Protein AF-A0A255EM18-F1 (afdb_monomer_lite)

pLDDT: mean 80.27, std 17.59, range [38.0, 98.44]

Secondary structure (DSSP, 8-state):
-HHHHHHHHHHHHHHHHHH--HHHHHHHHHHHHHHHHHHHHHHHHHHHHHHHHHHHHHHHHHHHHHHHHHHHHHHHHHHHHHHHHHHHHHHHHHHHHHHHHHHHHHHHHHHHHHHHHHHHHHHHHHHHHHHHHHHHHHHHHHHHHHHHHHHHSS--------------TTS--GGGGSPPHHHHSBTTBPPPHHHHHTT-TTSS-S-----S--

Organism: NCBI:txid2016505

Foldseek 3Di:
DVVVVVVVLVVVVVVCVVDDDPVSVVVNVVVVVVVVVVVVVVVVVVVVVVVVVVVVVVVVVVVVVVVVVVVVVVVVVVVVVVVVVVVVVVVVVVVVVVVVVVVVVVVVVVVVVVVVVVVVVVVVVVVVVVVVVVVVVVVVVVVVVVVVVVVVPPPPPPPPDPPPDPDDPPPDPPQVVQDDVCVQDDPPDHHDPVNVVSNDPPPPPDDPDDPPDD

Structure (mmCIF, N/CA/C/O backbone):
data_AF-A0A255EM18-F1
#
_entry.id   AF-A0A255EM18-F1
#
loop_
_atom_site.group_PDB
_atom_site.id
_atom_site.type_symbol
_atom_site.label_atom_id
_atom_site.label_alt_id
_atom_site.label_comp_id
_atom_site.label_asym_id
_atom_site.label_entity_id
_atom_site.label_seq_id
_atom_site.pdbx_PDB_ins_code
_atom_site.Cartn_x
_atom_site.Cartn_y
_atom_site.Cartn_z
_atom_site.occupancy
_atom_site.B_iso_or_equiv
_atom_site.auth_seq_id
_atom_site.auth_comp_id
_atom_site.auth_asym_id
_atom_site.auth_atom_id
_atom_site.pdbx_PDB_model_num
ATOM 1 N N . MET A 1 1 ? 48.077 -7.941 -64.064 1.00 52.53 1 MET A N 1
ATOM 2 C CA . MET A 1 1 ? 47.843 -6.650 -64.756 1.00 52.53 1 MET A CA 1
ATOM 3 C C . MET A 1 1 ? 49.008 -5.686 -64.538 1.00 52.53 1 MET A C 1
ATOM 5 O O . MET A 1 1 ? 49.634 -5.320 -65.518 1.00 52.53 1 MET A O 1
ATOM 9 N N . ILE A 1 2 ? 49.384 -5.357 -63.293 1.00 61.03 2 ILE A N 1
ATOM 10 C CA . ILE A 1 2 ? 50.483 -4.410 -62.986 1.00 61.03 2 ILE A CA 1
ATOM 11 C C . ILE A 1 2 ? 51.854 -4.870 -63.532 1.00 61.03 2 ILE A C 1
ATOM 13 O O . ILE A 1 2 ? 52.575 -4.079 -64.129 1.00 61.03 2 ILE A O 1
ATOM 17 N N . SER A 1 3 ? 52.194 -6.157 -63.418 1.00 67.31 3 SER A N 1
ATOM 18 C CA . SER A 1 3 ? 53.475 -6.710 -63.896 1.00 67.31 3 SER A CA 1
ATOM 19 C C . SER A 1 3 ? 53.654 -6.668 -65.420 1.00 67.31 3 SER A C 1
ATOM 21 O O . SER A 1 3 ? 54.766 -6.476 -65.906 1.00 67.31 3 SER A O 1
ATOM 23 N N . LEU A 1 4 ? 52.564 -6.799 -66.181 1.00 66.00 4 LEU A N 1
ATOM 24 C CA . LEU A 1 4 ? 52.589 -6.793 -67.649 1.00 66.00 4 LEU A CA 1
ATOM 25 C C . LEU A 1 4 ? 52.802 -5.371 -68.193 1.00 66.00 4 LEU A C 1
ATOM 27 O O . LEU A 1 4 ? 53.529 -5.180 -69.163 1.00 66.00 4 LEU A O 1
ATOM 31 N N . VAL A 1 5 ? 52.248 -4.371 -67.501 1.00 71.88 5 VAL A N 1
ATOM 32 C CA . VAL A 1 5 ? 52.449 -2.947 -67.811 1.00 71.88 5 VAL A CA 1
ATOM 33 C C . VAL A 1 5 ? 53.903 -2.524 -67.569 1.00 71.88 5 VAL A C 1
ATOM 35 O O . VAL A 1 5 ? 54.460 -1.792 -68.382 1.00 71.88 5 VAL A O 1
ATOM 38 N N . VAL A 1 6 ? 54.541 -3.020 -66.502 1.00 75.25 6 VAL A N 1
ATOM 39 C CA . VAL A 1 6 ? 55.952 -2.718 -66.185 1.00 75.25 6 VAL A CA 1
ATOM 40 C C . VAL A 1 6 ? 56.918 -3.370 -67.182 1.00 75.25 6 VAL A C 1
ATOM 42 O O . VAL A 1 6 ? 57.891 -2.746 -67.599 1.00 75.25 6 VAL A O 1
ATOM 45 N N . LEU A 1 7 ? 56.646 -4.607 -67.610 1.00 71.81 7 LEU A N 1
ATOM 46 C CA . LEU A 1 7 ? 57.480 -5.293 -68.602 1.00 71.81 7 LEU A CA 1
ATOM 47 C C . LEU A 1 7 ? 57.386 -4.617 -69.981 1.00 71.81 7 LEU A C 1
ATOM 49 O O . LEU A 1 7 ? 58.402 -4.399 -70.640 1.00 71.81 7 LEU A O 1
ATOM 53 N N . ALA A 1 8 ? 56.170 -4.248 -70.398 1.00 68.38 8 ALA A N 1
ATOM 54 C CA . ALA A 1 8 ? 55.935 -3.582 -71.676 1.00 68.38 8 ALA A CA 1
ATOM 55 C C . ALA A 1 8 ? 56.567 -2.181 -71.725 1.00 68.38 8 ALA A C 1
ATOM 57 O O . ALA A 1 8 ? 57.163 -1.812 -72.738 1.00 68.38 8 ALA A O 1
ATOM 58 N N . SER A 1 9 ? 56.497 -1.416 -70.629 1.00 67.75 9 SER A N 1
ATOM 59 C CA . SER A 1 9 ? 57.128 -0.094 -70.553 1.00 67.75 9 SER A CA 1
ATOM 60 C C . SER A 1 9 ? 58.658 -0.180 -70.542 1.00 67.75 9 SER A C 1
ATOM 62 O O . SER A 1 9 ? 59.311 0.594 -71.245 1.00 67.75 9 SER A O 1
ATOM 64 N N . GLY A 1 10 ? 59.235 -1.157 -69.832 1.00 72.12 10 GLY A N 1
ATOM 65 C CA . GLY A 1 10 ? 60.678 -1.415 -69.830 1.00 72.12 10 GLY A CA 1
ATOM 66 C C . GLY A 1 10 ? 61.220 -1.819 -71.206 1.00 72.12 10 GLY A C 1
ATOM 67 O O . GLY A 1 10 ? 62.255 -1.308 -71.636 1.00 72.12 10 GLY A O 1
ATOM 68 N N . ALA A 1 11 ? 60.494 -2.671 -71.938 1.00 71.25 11 ALA A N 1
ATOM 69 C CA . ALA A 1 11 ? 60.867 -3.087 -73.291 1.00 71.25 11 ALA A CA 1
ATOM 70 C C . ALA A 1 11 ? 60.817 -1.922 -74.298 1.00 71.25 11 ALA A C 1
ATOM 72 O O . ALA A 1 11 ? 61.734 -1.752 -75.103 1.00 71.25 11 ALA A O 1
ATOM 73 N N . LEU A 1 12 ? 59.790 -1.069 -74.225 1.00 64.12 12 LEU A N 1
ATOM 74 C CA . LEU A 1 12 ? 59.675 0.129 -75.067 1.00 64.12 12 LEU A CA 1
ATOM 75 C C . LEU A 1 12 ? 60.801 1.145 -74.802 1.00 64.12 12 LEU A C 1
ATOM 77 O O . LEU A 1 12 ? 61.365 1.690 -75.751 1.00 64.12 12 LEU A O 1
ATOM 81 N N . LEU A 1 13 ? 61.180 1.350 -73.534 1.00 67.44 13 LEU A N 1
ATOM 82 C CA . LEU A 1 13 ? 62.310 2.205 -73.142 1.00 67.44 13 LEU A CA 1
ATOM 83 C C . LEU A 1 13 ? 63.654 1.680 -73.669 1.00 67.44 13 LEU A C 1
ATOM 85 O O . LEU A 1 13 ? 64.444 2.457 -74.207 1.00 67.44 13 LEU A O 1
ATOM 89 N N . ALA A 1 14 ? 63.894 0.369 -73.572 1.00 68.69 14 ALA A N 1
ATOM 90 C CA . ALA A 1 14 ? 65.120 -0.259 -74.068 1.00 68.69 14 ALA A CA 1
ATOM 91 C C . ALA A 1 14 ? 65.246 -0.167 -75.599 1.00 68.69 14 ALA A C 1
ATOM 93 O O . ALA A 1 14 ? 66.324 0.109 -76.123 1.00 68.69 14 ALA A O 1
ATOM 94 N N . THR A 1 15 ? 64.134 -0.333 -76.321 1.00 62.28 15 THR A N 1
ATOM 95 C CA . THR A 1 15 ? 64.123 -0.281 -77.792 1.00 62.28 15 THR A CA 1
ATOM 96 C C . THR A 1 15 ? 64.281 1.156 -78.312 1.00 62.28 15 THR A C 1
ATOM 98 O O . THR A 1 15 ? 64.976 1.390 -79.299 1.00 62.28 15 THR A O 1
ATOM 101 N N . GLY A 1 16 ? 63.706 2.142 -77.611 1.00 61.22 16 GLY A N 1
ATOM 102 C CA . GLY A 1 16 ? 63.869 3.566 -77.926 1.00 61.22 16 GLY A CA 1
ATOM 103 C C . GLY A 1 16 ? 65.291 4.095 -77.697 1.00 61.22 16 GLY A C 1
ATOM 104 O O . GLY A 1 16 ? 65.751 4.948 -78.457 1.00 61.22 16 GLY A O 1
ATOM 105 N N . ALA A 1 17 ? 66.008 3.559 -76.703 1.00 63.03 17 ALA A N 1
ATOM 106 C CA . ALA A 1 17 ? 67.407 3.901 -76.435 1.00 63.03 17 ALA A CA 1
ATOM 107 C C . ALA A 1 17 ? 68.383 3.351 -77.495 1.00 63.03 17 ALA A C 1
ATOM 109 O O . ALA A 1 17 ? 69.448 3.928 -77.693 1.00 63.03 17 ALA A O 1
ATOM 110 N N . ALA A 1 18 ? 68.020 2.268 -78.192 1.00 59.88 18 ALA A N 1
ATOM 111 C CA . ALA A 1 18 ? 68.885 1.612 -79.174 1.00 59.88 18 ALA A CA 1
ATOM 112 C C . ALA A 1 18 ? 68.862 2.255 -80.580 1.00 59.88 18 ALA A C 1
ATOM 114 O O . ALA A 1 18 ? 69.823 2.085 -81.325 1.00 59.88 18 ALA A O 1
ATOM 115 N N . PHE A 1 19 ? 67.804 2.995 -80.954 1.00 58.03 19 PHE A N 1
ATOM 116 C CA . PHE A 1 19 ? 67.608 3.481 -82.338 1.00 58.03 19 PHE A CA 1
ATOM 117 C C . PHE A 1 19 ? 67.174 4.955 -82.490 1.00 58.03 19 PHE A C 1
ATOM 119 O O . PHE A 1 19 ? 66.960 5.413 -83.613 1.00 58.03 19 PHE A O 1
ATOM 126 N N . GLY A 1 20 ? 67.021 5.725 -81.407 1.00 52.72 20 GLY A N 1
ATOM 127 C CA . GLY A 1 20 ? 66.427 7.064 -81.475 1.00 52.72 20 GLY A CA 1
ATOM 128 C C . GLY A 1 20 ? 67.414 8.228 -81.363 1.00 52.72 20 GLY A C 1
ATOM 129 O O . GLY A 1 20 ? 68.107 8.363 -80.360 1.00 52.72 20 GLY A O 1
ATOM 130 N N . GLY A 1 21 ? 67.406 9.149 -82.336 1.00 72.06 21 GLY A N 1
ATOM 131 C CA . GLY A 1 21 ? 67.998 10.484 -82.161 1.00 72.06 21 GLY A CA 1
ATOM 132 C C . GLY A 1 21 ? 67.366 11.249 -80.977 1.00 72.06 21 GLY A C 1
ATOM 133 O O . GLY A 1 21 ? 66.304 10.853 -80.484 1.00 72.06 21 GLY A O 1
ATOM 134 N N . PRO A 1 22 ? 67.947 12.382 -80.527 1.00 71.69 22 PRO A N 1
ATOM 135 C CA . PRO A 1 22 ? 67.578 13.058 -79.269 1.00 71.69 22 PRO A CA 1
ATOM 136 C C . PRO A 1 22 ? 66.096 13.466 -79.160 1.00 71.69 22 PRO A C 1
ATOM 138 O O . PRO A 1 22 ? 65.594 13.726 -78.067 1.00 71.69 22 PRO A O 1
ATOM 141 N N . TRP A 1 23 ? 65.374 13.498 -80.280 1.00 71.94 23 TRP A N 1
ATOM 142 C CA . TRP A 1 23 ? 63.948 13.799 -80.354 1.00 71.94 23 TRP A CA 1
ATOM 143 C C . TRP A 1 23 ? 63.035 12.663 -79.866 1.00 71.94 23 TRP A C 1
ATOM 145 O O . TRP A 1 23 ? 62.020 12.949 -79.235 1.00 71.94 23 TRP A O 1
ATOM 155 N N . ILE A 1 24 ? 63.395 11.390 -80.076 1.00 76.88 24 ILE A N 1
ATOM 156 C CA . ILE A 1 24 ? 62.570 10.239 -79.652 1.00 76.88 24 ILE A CA 1
ATOM 157 C C . ILE A 1 24 ? 62.564 10.107 -78.125 1.00 76.88 24 ILE A C 1
ATOM 159 O O . ILE A 1 24 ? 61.512 9.894 -77.525 1.00 76.88 24 ILE A O 1
ATOM 163 N N . ILE A 1 25 ? 63.715 10.335 -77.483 1.00 75.19 25 ILE A N 1
ATOM 164 C CA . ILE A 1 25 ? 63.834 10.336 -76.017 1.00 75.19 25 ILE A CA 1
ATOM 165 C C . ILE A 1 25 ? 62.961 11.449 -75.412 1.00 75.19 25 ILE A C 1
ATOM 167 O O . ILE A 1 25 ? 62.228 11.210 -74.455 1.00 75.19 25 ILE A O 1
ATOM 171 N N . ARG A 1 26 ? 62.963 12.652 -76.005 1.00 80.06 26 ARG A N 1
ATOM 172 C CA . ARG A 1 26 ? 62.124 13.778 -75.552 1.00 80.06 26 ARG A CA 1
ATOM 173 C C . ARG A 1 26 ? 60.627 13.505 -75.729 1.00 80.06 26 ARG A C 1
ATOM 175 O O . ARG A 1 26 ? 59.849 13.838 -74.839 1.00 80.06 26 ARG A O 1
ATOM 182 N N . ALA A 1 27 ? 60.232 12.863 -76.830 1.00 78.62 27 ALA A N 1
ATOM 183 C CA . ALA A 1 27 ? 58.847 12.456 -77.059 1.00 78.62 27 ALA A CA 1
ATOM 184 C C . ALA A 1 27 ? 58.388 11.383 -76.054 1.00 78.62 27 ALA A C 1
ATOM 186 O O . ALA A 1 27 ? 57.298 11.491 -75.497 1.00 78.62 27 ALA A O 1
ATOM 187 N N . GLY A 1 28 ? 59.239 10.396 -75.754 1.00 77.25 28 GLY A N 1
ATOM 188 C CA . GLY A 1 28 ? 58.960 9.374 -74.740 1.00 77.25 28 GLY A CA 1
ATOM 189 C C . GLY A 1 28 ? 58.801 9.961 -73.335 1.00 77.25 28 GLY A C 1
ATOM 190 O O . GLY A 1 28 ? 57.860 9.608 -72.628 1.00 77.25 28 GLY A O 1
ATOM 191 N N . ILE A 1 29 ? 59.661 10.916 -72.960 1.00 77.31 29 ILE A N 1
ATOM 192 C CA . ILE A 1 29 ? 59.542 11.648 -71.689 1.00 77.31 29 ILE A CA 1
ATOM 193 C C . ILE A 1 29 ? 58.221 12.428 -71.638 1.00 77.31 29 ILE A C 1
ATOM 195 O O . ILE A 1 29 ? 57.518 12.357 -70.634 1.00 77.31 29 ILE A O 1
ATOM 199 N N . ALA A 1 30 ? 57.835 13.119 -72.716 1.00 75.31 30 ALA A N 1
ATOM 200 C CA . ALA A 1 30 ? 56.573 13.859 -72.763 1.00 75.31 30 ALA A CA 1
ATOM 201 C C . ALA A 1 30 ? 55.349 12.939 -72.589 1.00 75.31 30 ALA A C 1
ATOM 203 O O . ALA A 1 30 ? 54.454 13.244 -71.801 1.00 75.31 30 ALA A O 1
ATOM 204 N N . VAL A 1 31 ? 55.332 11.782 -73.259 1.00 82.38 31 VAL A N 1
ATOM 205 C CA . VAL A 1 31 ? 54.258 10.785 -73.114 1.00 82.38 31 VAL A CA 1
ATOM 206 C C . VAL A 1 31 ? 54.238 10.187 -71.706 1.00 82.38 31 VAL A C 1
ATOM 208 O O . VAL A 1 31 ? 53.161 10.027 -71.139 1.00 82.38 31 VAL A O 1
ATOM 211 N N . ALA A 1 32 ? 55.398 9.911 -71.104 1.00 81.75 32 ALA A N 1
ATOM 212 C CA . ALA A 1 32 ? 55.484 9.402 -69.735 1.00 81.75 32 ALA A CA 1
ATOM 213 C C . ALA A 1 32 ? 54.965 10.417 -68.703 1.00 81.75 32 ALA A C 1
ATOM 215 O O . ALA A 1 32 ? 54.246 10.040 -67.779 1.00 81.75 32 ALA A O 1
ATOM 216 N N . VAL A 1 33 ? 55.271 11.706 -68.883 1.00 81.06 33 VAL A N 1
ATOM 217 C CA . VAL A 1 33 ? 54.758 12.783 -68.021 1.00 81.06 33 VAL A CA 1
ATOM 218 C C . VAL A 1 33 ? 53.240 12.918 -68.162 1.00 81.06 33 VAL A C 1
ATOM 220 O O . VAL A 1 33 ? 52.541 12.999 -67.152 1.00 81.06 33 VAL A O 1
ATOM 223 N N . LEU A 1 34 ? 52.709 12.872 -69.388 1.00 80.06 34 LEU A N 1
ATOM 224 C CA . LEU A 1 34 ? 51.262 12.915 -69.628 1.00 80.06 34 LEU A CA 1
ATOM 225 C C . LEU A 1 34 ? 50.542 11.676 -69.076 1.00 80.06 34 LEU A C 1
ATOM 227 O O . LEU A 1 34 ? 49.482 11.807 -68.466 1.00 80.06 34 LEU A O 1
ATOM 231 N N . ALA A 1 35 ? 51.128 10.487 -69.228 1.00 83.94 35 ALA A N 1
ATOM 232 C CA . ALA A 1 35 ? 50.597 9.251 -68.659 1.00 83.94 35 ALA A CA 1
ATOM 233 C C . ALA A 1 35 ? 50.625 9.274 -67.122 1.00 83.94 35 ALA A C 1
ATOM 235 O O . ALA A 1 35 ? 49.656 8.860 -66.489 1.00 83.94 35 ALA A O 1
ATOM 236 N N . GLY A 1 36 ? 51.692 9.811 -66.520 1.00 86.75 36 GLY A N 1
ATOM 237 C CA . GLY A 1 36 ? 51.794 10.018 -65.075 1.00 86.75 36 GLY A CA 1
ATOM 238 C C . GLY A 1 36 ? 50.724 10.978 -64.550 1.00 86.75 36 GLY A C 1
ATOM 239 O O . GLY A 1 36 ? 50.034 10.656 -63.586 1.00 86.75 36 GLY A O 1
ATOM 240 N N . LEU A 1 37 ? 50.514 12.111 -65.227 1.00 86.31 37 LEU A N 1
ATOM 241 C CA . LEU A 1 37 ? 49.442 13.062 -64.902 1.00 86.31 37 LEU A CA 1
ATOM 242 C C . LEU A 1 37 ? 48.052 12.427 -65.027 1.00 86.31 37 LEU A C 1
ATOM 244 O O . LEU A 1 37 ? 47.225 12.575 -64.128 1.00 86.31 37 LEU A O 1
ATOM 248 N N . GLY A 1 38 ? 47.805 11.677 -66.104 1.00 91.50 38 GLY A N 1
ATOM 249 C CA . GLY A 1 38 ? 46.552 10.946 -66.299 1.00 91.50 38 GLY A CA 1
ATOM 250 C C . GLY A 1 38 ? 46.295 9.919 -65.194 1.00 91.50 38 GLY A C 1
ATOM 251 O O . GLY A 1 38 ? 45.192 9.860 -64.654 1.00 91.50 38 GLY A O 1
ATOM 252 N N . ALA A 1 39 ? 47.321 9.160 -64.799 1.00 90.56 39 ALA A N 1
ATOM 253 C CA . ALA A 1 39 ? 47.226 8.185 -63.716 1.00 90.56 39 ALA A CA 1
ATOM 254 C C . ALA A 1 39 ? 46.918 8.846 -62.362 1.00 90.56 39 ALA A C 1
ATOM 256 O O . ALA A 1 39 ? 46.081 8.340 -61.618 1.00 90.56 39 ALA A O 1
ATOM 257 N N . VAL A 1 40 ? 47.535 9.994 -62.061 1.00 91.06 40 VAL A N 1
ATOM 258 C CA . VAL A 1 40 ? 47.268 10.754 -60.827 1.00 91.06 40 VAL A CA 1
ATOM 259 C C . VAL A 1 40 ? 45.834 11.282 -60.798 1.00 91.06 40 VAL A C 1
ATOM 261 O O . VAL A 1 40 ? 45.160 11.154 -59.779 1.00 91.06 40 VAL A O 1
ATOM 264 N N . LEU A 1 41 ? 45.335 11.818 -61.915 1.00 90.31 41 LEU A N 1
ATOM 265 C CA . LEU A 1 41 ? 43.954 12.301 -62.004 1.00 90.31 41 LEU A CA 1
ATOM 266 C C . LEU A 1 41 ? 42.935 11.170 -61.828 1.00 90.31 41 LEU A C 1
ATOM 268 O O . LEU A 1 41 ? 41.941 11.342 -61.125 1.00 90.31 41 LEU A O 1
ATOM 272 N N . ILE A 1 42 ? 43.181 10.006 -62.434 1.00 93.00 42 ILE A N 1
ATOM 273 C CA . ILE A 1 42 ? 42.309 8.834 -62.283 1.00 93.00 42 ILE A CA 1
ATOM 274 C C . ILE A 1 42 ? 42.344 8.333 -60.838 1.00 93.00 42 ILE A C 1
ATOM 276 O O . ILE A 1 42 ? 41.284 8.132 -60.250 1.00 93.00 42 ILE A O 1
ATOM 280 N N . ALA A 1 43 ? 43.533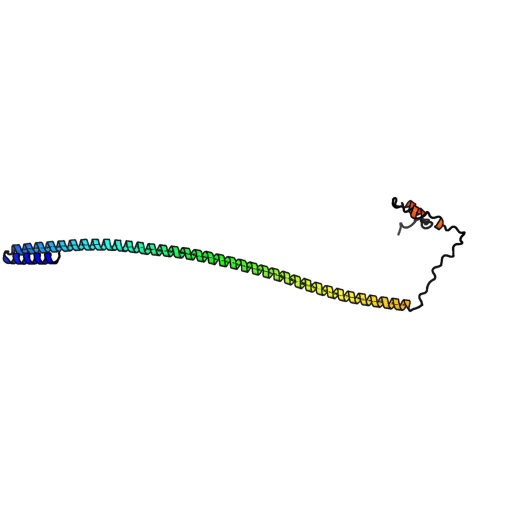 8.217 -60.241 1.00 90.56 43 ALA A N 1
ATOM 281 C CA . ALA A 1 43 ? 43.682 7.806 -58.850 1.00 90.56 43 ALA A CA 1
ATOM 282 C C . ALA A 1 43 ? 42.949 8.759 -57.893 1.00 90.56 43 ALA A C 1
ATOM 284 O O . ALA A 1 43 ? 42.281 8.301 -56.969 1.00 90.56 43 ALA A O 1
ATOM 285 N N . TRP A 1 44 ? 43.005 10.071 -58.141 1.00 90.56 44 TRP A N 1
ATOM 286 C CA . TRP A 1 44 ? 42.295 11.060 -57.331 1.00 90.56 44 TRP A CA 1
ATOM 287 C C . TRP A 1 44 ? 40.776 10.895 -57.424 1.00 90.56 44 TRP A C 1
ATOM 289 O O . TRP A 1 44 ? 40.092 10.827 -56.403 1.00 90.56 44 TRP A O 1
ATOM 299 N N . ARG A 1 45 ? 40.245 10.741 -58.644 1.00 91.12 45 ARG A N 1
ATOM 300 C CA . ARG A 1 45 ? 38.808 10.514 -58.863 1.00 91.12 45 ARG A CA 1
ATOM 301 C C . ARG A 1 45 ? 38.322 9.218 -58.221 1.00 91.12 45 ARG A C 1
ATOM 303 O O . ARG A 1 45 ? 37.218 9.178 -57.683 1.00 91.12 45 ARG A O 1
ATOM 310 N N . GLU A 1 46 ? 39.130 8.164 -58.266 1.00 90.44 46 GLU A N 1
ATOM 311 C CA . GLU A 1 46 ? 38.778 6.879 -57.665 1.00 90.44 46 GLU A CA 1
ATOM 312 C C . GLU A 1 46 ? 38.821 6.924 -56.134 1.00 90.44 46 GLU A C 1
ATOM 314 O O . GLU A 1 46 ? 37.967 6.330 -55.478 1.00 90.44 46 GLU A O 1
ATOM 319 N N . VAL A 1 47 ? 39.772 7.660 -55.552 1.00 90.00 47 VAL A N 1
ATOM 320 C CA . VAL A 1 47 ? 39.837 7.881 -54.101 1.00 90.00 47 VAL A CA 1
ATOM 321 C C . VAL A 1 47 ? 38.643 8.704 -53.629 1.00 90.00 47 VAL A C 1
ATOM 323 O O . VAL A 1 47 ? 37.993 8.313 -52.662 1.00 90.00 47 VAL A O 1
ATOM 326 N N . GLU A 1 48 ? 38.295 9.789 -54.322 1.00 90.94 48 GLU A N 1
ATOM 327 C CA . GLU A 1 48 ? 37.117 10.592 -53.978 1.00 90.94 48 GLU A CA 1
ATOM 328 C C . GLU A 1 48 ? 35.827 9.768 -54.055 1.00 90.94 48 GLU A C 1
ATOM 330 O O . GLU A 1 48 ? 35.038 9.792 -53.109 1.00 90.94 48 GLU A O 1
ATOM 335 N N . ALA A 1 49 ? 35.650 8.971 -55.115 1.00 89.38 49 ALA A N 1
ATOM 336 C CA . ALA A 1 49 ? 34.490 8.094 -55.271 1.00 89.38 49 ALA A CA 1
ATOM 337 C C . ALA A 1 49 ? 34.407 7.005 -54.184 1.00 89.38 49 ALA A C 1
ATOM 339 O O . ALA A 1 49 ? 33.321 6.680 -53.705 1.00 89.38 49 ALA A O 1
ATOM 340 N N . ARG A 1 50 ? 35.545 6.445 -53.751 1.00 88.31 50 ARG A N 1
ATOM 341 C CA . ARG A 1 50 ? 35.578 5.457 -52.658 1.00 88.31 50 ARG A CA 1
ATOM 342 C C . ARG A 1 50 ? 35.291 6.099 -51.306 1.00 88.31 50 ARG A C 1
ATOM 344 O O . ARG A 1 50 ? 34.574 5.514 -50.500 1.00 88.31 50 ARG A O 1
ATOM 351 N N . VAL A 1 51 ? 35.803 7.305 -51.061 1.00 91.38 51 VAL A N 1
ATOM 352 C CA . VAL A 1 51 ? 35.570 8.039 -49.810 1.00 91.38 51 VAL A CA 1
ATOM 353 C C . VAL A 1 51 ? 34.101 8.441 -49.672 1.00 91.38 51 VAL A C 1
ATOM 355 O O . VAL A 1 51 ? 33.548 8.332 -48.577 1.00 91.38 51 VAL A O 1
ATOM 358 N N . THR A 1 52 ? 33.443 8.881 -50.748 1.00 90.06 52 THR A N 1
ATOM 359 C CA . THR A 1 52 ? 32.006 9.195 -50.707 1.00 90.06 52 THR A CA 1
ATOM 360 C C . THR A 1 52 ? 31.167 7.937 -50.501 1.00 90.06 52 THR A C 1
ATOM 362 O O . THR A 1 52 ? 30.354 7.914 -49.577 1.00 90.06 52 THR A O 1
ATOM 365 N N . ALA A 1 53 ? 31.437 6.865 -51.252 1.00 90.62 53 ALA A N 1
ATOM 366 C CA . ALA A 1 53 ? 30.740 5.588 -51.101 1.00 90.62 53 ALA A CA 1
ATOM 367 C C . ALA A 1 53 ? 30.904 4.991 -49.689 1.00 90.62 53 ALA A C 1
ATOM 369 O O . ALA A 1 53 ? 29.936 4.522 -49.091 1.00 90.62 53 ALA A O 1
ATOM 370 N N . GLN A 1 54 ? 32.105 5.065 -49.107 1.00 90.56 54 GLN A N 1
ATOM 371 C CA . GLN A 1 54 ? 32.363 4.569 -47.755 1.00 90.56 54 GLN A CA 1
ATOM 372 C C . GLN A 1 54 ? 31.642 5.406 -46.690 1.00 90.56 54 GLN A C 1
ATOM 374 O O . GLN A 1 54 ? 31.083 4.851 -45.748 1.00 90.56 54 GLN A O 1
ATOM 379 N N . ARG A 1 55 ? 31.586 6.735 -46.849 1.00 88.62 55 ARG A N 1
ATOM 380 C CA . ARG A 1 55 ? 30.831 7.614 -45.938 1.00 88.62 55 ARG A CA 1
ATOM 381 C C . ARG A 1 55 ? 29.333 7.332 -45.979 1.00 88.62 55 ARG A C 1
ATOM 383 O O . ARG A 1 55 ? 28.679 7.412 -44.941 1.00 88.62 55 ARG A O 1
ATOM 390 N N . GLU A 1 56 ? 28.784 7.026 -47.149 1.00 89.62 56 GLU A N 1
ATOM 391 C CA . GLU A 1 56 ? 27.376 6.653 -47.293 1.00 89.62 56 GLU A CA 1
ATOM 392 C C . GLU A 1 56 ? 27.092 5.290 -46.661 1.00 89.62 56 GLU A C 1
ATOM 394 O O . GLU A 1 56 ? 26.174 5.193 -45.846 1.00 89.62 56 GLU A O 1
ATOM 399 N N . ALA A 1 57 ? 27.931 4.284 -46.924 1.00 90.00 57 ALA A N 1
ATOM 400 C CA . ALA A 1 57 ? 27.821 2.967 -46.299 1.00 90.00 57 ALA A CA 1
ATOM 401 C C . ALA A 1 57 ? 27.884 3.049 -44.762 1.00 90.00 57 ALA A C 1
ATOM 403 O O . ALA A 1 57 ? 26.998 2.534 -44.081 1.00 90.00 57 ALA A O 1
ATOM 404 N N . SER A 1 58 ? 28.850 3.790 -44.204 1.00 88.31 58 SER A N 1
ATOM 405 C CA . SER A 1 58 ? 28.952 3.983 -42.750 1.00 88.31 58 SER A CA 1
ATOM 406 C C . SER A 1 58 ? 27.749 4.733 -42.166 1.00 88.31 58 SER A C 1
ATOM 408 O O . SER A 1 58 ? 27.322 4.444 -41.052 1.00 88.31 58 SER A O 1
ATOM 410 N N . ARG A 1 59 ? 27.159 5.690 -42.897 1.00 90.50 59 ARG A N 1
ATOM 411 C CA . ARG A 1 59 ? 25.938 6.387 -42.450 1.00 90.50 59 ARG A CA 1
ATOM 412 C C . ARG A 1 59 ? 24.723 5.467 -42.430 1.00 90.50 59 ARG A C 1
ATOM 414 O O . ARG A 1 59 ? 23.888 5.615 -41.540 1.00 90.50 59 ARG A O 1
ATOM 421 N N . VAL A 1 60 ? 24.605 4.560 -43.397 1.00 91.56 60 VAL A N 1
ATOM 422 C CA . VAL A 1 60 ? 23.522 3.567 -43.434 1.00 91.56 60 VAL A CA 1
ATOM 423 C C . VAL A 1 60 ? 23.658 2.609 -42.253 1.00 91.56 60 VAL A C 1
ATOM 425 O O . VAL A 1 60 ? 22.710 2.462 -41.486 1.00 91.56 60 VAL A O 1
ATOM 428 N N . GLU A 1 61 ? 24.854 2.076 -42.015 1.00 91.12 61 GLU A N 1
ATOM 429 C CA . GLU A 1 61 ? 25.120 1.172 -40.891 1.00 91.12 61 GLU A CA 1
ATOM 430 C C . GLU A 1 61 ? 24.858 1.836 -39.525 1.00 91.12 61 GLU A C 1
ATOM 432 O O . GLU A 1 61 ? 24.217 1.255 -38.645 1.00 91.12 61 GLU A O 1
ATOM 437 N N . LEU A 1 62 ? 25.263 3.100 -39.351 1.00 91.94 62 LEU A N 1
ATOM 438 C CA . LEU A 1 62 ? 24.969 3.867 -38.136 1.00 91.94 62 LEU A CA 1
ATOM 439 C C . LEU A 1 62 ? 23.467 4.115 -37.949 1.00 91.94 62 LEU A C 1
ATOM 441 O O . LEU A 1 62 ? 22.973 4.082 -36.824 1.00 91.94 62 LEU A O 1
ATOM 445 N N . ARG A 1 63 ? 22.709 4.345 -39.025 1.00 91.25 63 ARG A N 1
ATOM 446 C CA . ARG A 1 63 ? 21.248 4.521 -38.941 1.00 91.25 63 ARG A CA 1
ATOM 447 C C . ARG A 1 63 ? 20.541 3.222 -38.587 1.00 91.25 63 ARG A C 1
ATOM 449 O O . ARG A 1 63 ? 19.627 3.235 -37.770 1.00 91.25 63 ARG A O 1
ATOM 456 N N . GLU A 1 64 ? 20.977 2.104 -39.152 1.00 91.88 64 GLU A N 1
ATOM 457 C CA . GLU A 1 64 ? 20.410 0.797 -38.825 1.00 91.88 64 GLU A CA 1
ATOM 458 C C . GLU A 1 64 ? 20.698 0.398 -37.377 1.00 91.88 64 GLU A C 1
ATOM 460 O O . GLU A 1 64 ? 19.800 -0.047 -36.660 1.00 91.88 64 GLU A O 1
ATOM 465 N N . THR A 1 65 ? 21.935 0.588 -36.916 1.00 90.94 65 THR A N 1
ATOM 466 C CA . THR A 1 65 ? 22.318 0.277 -35.532 1.00 90.94 65 THR A CA 1
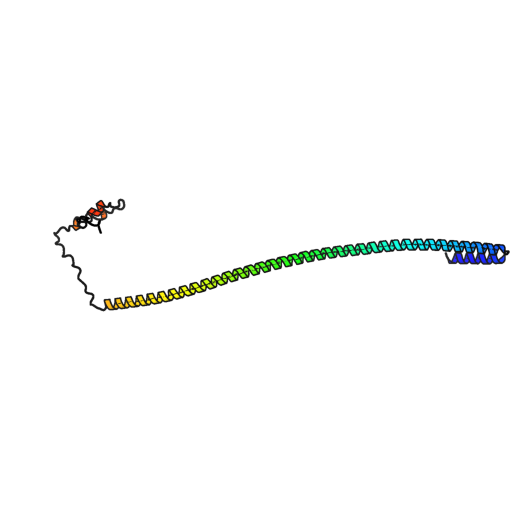ATOM 467 C C . THR A 1 65 ? 21.622 1.193 -34.532 1.00 90.94 65 THR A C 1
ATOM 469 O O . THR A 1 65 ? 21.062 0.699 -33.553 1.00 90.94 65 THR A O 1
ATOM 472 N N . THR A 1 66 ? 21.567 2.502 -34.794 1.00 92.62 66 THR A N 1
ATOM 473 C CA . THR A 1 66 ? 20.829 3.442 -33.936 1.00 92.62 66 THR A CA 1
ATOM 474 C C . THR A 1 66 ? 19.334 3.140 -33.928 1.00 92.62 66 THR A C 1
ATOM 476 O O . THR A 1 66 ? 18.761 3.099 -32.847 1.00 92.62 66 THR A O 1
ATOM 479 N N . GLY A 1 67 ? 18.719 2.823 -35.074 1.00 92.44 67 GLY A N 1
ATOM 480 C CA . GLY A 1 67 ? 17.309 2.427 -35.159 1.00 92.44 67 GLY A CA 1
ATOM 481 C C . GLY A 1 67 ? 16.979 1.155 -34.370 1.00 92.44 67 GLY A C 1
ATOM 482 O O . GLY A 1 67 ? 15.964 1.092 -33.677 1.00 92.44 67 GLY A O 1
ATOM 483 N N . ARG A 1 68 ? 17.855 0.142 -34.409 1.00 93.19 68 ARG A N 1
ATOM 484 C CA . ARG A 1 68 ? 17.681 -1.081 -33.604 1.00 93.19 68 ARG A CA 1
ATOM 485 C C . ARG A 1 68 ? 17.813 -0.800 -32.108 1.00 93.19 68 ARG A C 1
ATOM 487 O O . ARG A 1 68 ? 17.049 -1.346 -31.317 1.00 93.19 68 ARG A O 1
ATOM 494 N N . LEU A 1 69 ? 18.772 0.038 -31.714 1.00 93.88 69 LEU A N 1
ATOM 495 C CA . LEU A 1 69 ? 18.976 0.405 -30.312 1.00 93.88 69 LEU A CA 1
ATOM 496 C C . LEU A 1 69 ? 17.826 1.259 -29.775 1.00 93.88 69 LEU A C 1
ATOM 498 O O . LEU A 1 69 ? 17.365 1.016 -28.665 1.00 93.88 69 LEU A O 1
ATOM 502 N N . THR A 1 70 ? 17.330 2.226 -30.551 1.00 94.75 70 THR A N 1
ATOM 503 C CA . THR A 1 70 ? 16.180 3.040 -30.141 1.00 94.75 70 THR A CA 1
ATOM 504 C C . THR A 1 70 ? 14.919 2.199 -30.014 1.00 94.75 70 THR A C 1
ATOM 506 O O . THR A 1 70 ? 14.197 2.384 -29.039 1.00 94.75 70 THR A O 1
ATOM 509 N N . GLY A 1 71 ? 14.691 1.248 -30.927 1.00 94.31 71 GLY A N 1
ATOM 510 C CA . GLY A 1 71 ? 13.579 0.300 -30.835 1.00 94.31 71 GLY A CA 1
ATOM 511 C C . GLY A 1 71 ? 13.622 -0.519 -29.543 1.00 94.31 71 GLY A C 1
ATOM 512 O O . GLY A 1 71 ? 12.655 -0.514 -28.786 1.00 94.31 71 GLY A O 1
ATOM 513 N N . LYS A 1 72 ? 14.777 -1.122 -29.225 1.00 94.94 72 LYS A N 1
ATOM 514 C CA . LYS A 1 72 ? 14.966 -1.867 -27.966 1.00 94.94 72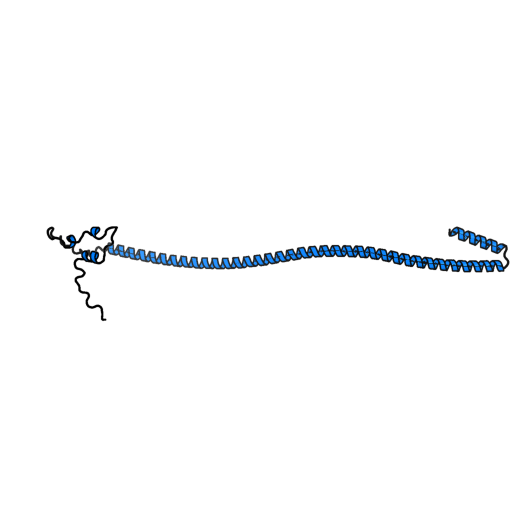 LYS A CA 1
ATOM 515 C C . LYS A 1 72 ? 14.765 -0.991 -26.730 1.00 94.94 72 LYS A C 1
ATOM 517 O O . LYS A 1 72 ? 14.059 -1.373 -25.810 1.00 94.94 72 LYS A O 1
ATOM 522 N N . LEU A 1 73 ? 15.321 0.222 -26.726 1.00 96.25 73 LEU A N 1
ATOM 523 C CA . LEU A 1 73 ? 15.139 1.158 -25.611 1.00 96.25 73 LEU A CA 1
ATOM 524 C C . LEU A 1 73 ? 13.677 1.586 -25.432 1.00 96.25 73 LEU A C 1
ATOM 526 O O . LEU A 1 73 ? 13.263 1.889 -24.315 1.00 96.25 73 LEU A O 1
ATOM 530 N N . GLN A 1 74 ? 12.900 1.678 -26.512 1.00 95.94 74 GLN A N 1
ATOM 531 C CA . GLN A 1 74 ? 11.470 1.975 -26.434 1.00 95.94 74 GLN A CA 1
ATOM 532 C C . GLN A 1 74 ? 10.687 0.798 -25.856 1.00 95.94 74 GLN A C 1
ATOM 534 O O . GLN A 1 74 ? 9.863 1.021 -24.971 1.00 95.94 74 GLN A O 1
ATOM 539 N N . GLU A 1 75 ? 10.988 -0.422 -26.298 1.00 96.69 75 GLU A N 1
ATOM 540 C CA . GLU A 1 75 ? 10.411 -1.657 -25.764 1.00 96.69 75 GLU A CA 1
ATOM 541 C C . GLU A 1 75 ? 10.708 -1.799 -24.263 1.00 96.69 75 GLU A C 1
ATOM 543 O O . GLU A 1 75 ? 9.784 -1.897 -23.456 1.00 96.69 75 GLU A O 1
ATOM 548 N N . ASP A 1 76 ? 11.971 -1.644 -23.856 1.00 95.94 76 ASP A N 1
ATOM 549 C CA . ASP A 1 76 ? 12.379 -1.690 -22.447 1.00 95.94 76 ASP A CA 1
ATOM 550 C C . ASP A 1 76 ? 11.674 -0.616 -21.607 1.00 95.94 76 ASP A C 1
ATOM 552 O O . ASP A 1 76 ? 11.284 -0.847 -20.461 1.00 95.94 76 ASP A O 1
ATOM 556 N N . ARG A 1 77 ? 11.493 0.594 -22.151 1.00 96.44 77 ARG A N 1
ATOM 557 C CA . ARG A 1 77 ? 10.758 1.668 -21.462 1.00 96.44 77 ARG A CA 1
ATOM 558 C C . ARG A 1 77 ? 9.278 1.348 -21.323 1.00 96.44 77 ARG A C 1
ATOM 560 O O . ARG A 1 77 ? 8.689 1.740 -20.320 1.00 96.44 77 ARG A O 1
ATOM 567 N N . GLN A 1 78 ? 8.680 0.690 -22.309 1.00 97.38 78 GLN A N 1
ATOM 568 C CA . GLN A 1 78 ? 7.284 0.281 -22.247 1.00 97.38 78 GLN A CA 1
ATOM 569 C C . GLN A 1 78 ? 7.087 -0.791 -21.175 1.00 97.38 78 GLN A C 1
ATOM 571 O O . GLN A 1 78 ? 6.238 -0.611 -20.305 1.00 97.38 78 GLN A O 1
ATOM 576 N N . VAL A 1 79 ? 7.937 -1.820 -21.163 1.00 96.94 79 VAL A N 1
ATOM 577 C CA . VAL A 1 79 ? 7.921 -2.870 -20.134 1.00 96.94 79 VAL A CA 1
ATOM 578 C C . VAL A 1 79 ? 8.150 -2.275 -18.743 1.00 96.94 79 VAL A C 1
ATOM 580 O O . VAL A 1 79 ? 7.408 -2.565 -17.809 1.00 96.94 79 VAL A O 1
ATOM 583 N N . ASN A 1 80 ? 9.127 -1.377 -18.591 1.00 97.56 80 ASN A N 1
ATOM 584 C CA . ASN A 1 80 ? 9.378 -0.721 -17.306 1.00 97.56 80 ASN A CA 1
ATOM 585 C C . ASN A 1 80 ? 8.187 0.123 -16.830 1.00 97.56 80 ASN A C 1
ATOM 587 O O . ASN A 1 80 ? 7.902 0.137 -15.635 1.00 97.56 80 ASN A O 1
ATOM 591 N N . ARG A 1 81 ? 7.482 0.819 -17.731 1.00 97.75 81 ARG A N 1
ATOM 592 C CA . ARG A 1 81 ? 6.263 1.564 -17.371 1.00 97.75 81 ARG A CA 1
ATOM 593 C C . ARG A 1 81 ? 5.156 0.631 -16.910 1.00 97.75 81 ARG A C 1
ATOM 595 O O . ARG A 1 81 ? 4.572 0.894 -15.872 1.00 97.75 81 ARG A O 1
ATOM 602 N N . GLU A 1 82 ? 4.933 -0.471 -17.616 1.00 97.69 82 GLU A N 1
ATOM 603 C CA . GLU A 1 82 ? 3.932 -1.464 -17.223 1.00 97.69 82 GLU A CA 1
ATOM 604 C C . GLU A 1 82 ? 4.229 -2.039 -15.831 1.00 97.69 82 GLU A C 1
ATOM 606 O O . GLU A 1 82 ? 3.350 -2.101 -14.973 1.00 97.69 82 GLU A O 1
ATOM 611 N N . VAL A 1 83 ? 5.492 -2.375 -15.556 1.00 98.00 83 VAL A N 1
ATOM 612 C CA . VAL A 1 83 ? 5.911 -2.845 -14.229 1.00 98.00 83 VAL A CA 1
ATOM 613 C C . VAL A 1 83 ? 5.695 -1.769 -13.161 1.00 98.00 83 VAL A C 1
ATOM 615 O O . VAL A 1 83 ? 5.215 -2.080 -12.069 1.00 98.00 83 VAL A O 1
ATOM 618 N N . LEU A 1 84 ? 6.021 -0.506 -13.452 1.00 98.06 84 LEU A N 1
ATOM 619 C CA . LEU A 1 84 ? 5.786 0.608 -12.528 1.00 98.06 84 LEU A CA 1
ATOM 620 C C . LEU A 1 84 ? 4.291 0.853 -12.281 1.00 98.06 84 LEU A C 1
ATOM 622 O O . LEU A 1 84 ? 3.904 1.101 -11.138 1.00 98.06 84 LEU A O 1
ATOM 626 N N . ASP A 1 85 ? 3.448 0.730 -13.300 1.00 98.31 85 ASP A N 1
ATOM 627 C CA . ASP A 1 85 ? 1.995 0.864 -13.182 1.00 98.31 85 ASP A CA 1
ATOM 628 C C . ASP A 1 85 ? 1.415 -0.261 -12.310 1.00 98.31 85 ASP A C 1
ATOM 630 O O . ASP A 1 85 ? 0.646 -0.006 -11.383 1.00 98.31 85 ASP A O 1
ATOM 634 N N . VAL A 1 86 ? 1.865 -1.505 -12.501 1.00 98.19 86 VAL A N 1
ATOM 635 C CA . VAL A 1 86 ? 1.460 -2.639 -11.652 1.00 98.19 86 VAL A CA 1
ATOM 636 C C . VAL A 1 86 ? 1.930 -2.456 -10.206 1.00 98.19 86 VAL A C 1
ATOM 638 O O . VAL A 1 86 ? 1.165 -2.687 -9.264 1.00 98.19 86 VAL A O 1
ATOM 641 N N . LEU A 1 87 ? 3.182 -2.037 -9.998 1.00 97.81 87 LEU A N 1
ATOM 642 C CA . LEU A 1 87 ? 3.731 -1.810 -8.659 1.00 97.81 87 LEU A CA 1
ATOM 643 C C . LEU A 1 87 ? 3.035 -0.648 -7.946 1.00 97.81 87 LEU A C 1
ATOM 645 O O . LEU A 1 87 ? 2.734 -0.765 -6.757 1.00 97.81 87 LEU A O 1
ATOM 649 N N . SER A 1 88 ? 2.759 0.448 -8.652 1.00 97.88 88 SER A N 1
ATOM 650 C CA . SER A 1 88 ? 2.040 1.599 -8.102 1.00 97.88 88 SER A CA 1
ATOM 651 C C . SER A 1 88 ? 0.599 1.235 -7.743 1.00 97.88 88 SER A C 1
ATOM 653 O O . SER A 1 88 ? 0.185 1.505 -6.615 1.00 97.88 88 SER A O 1
ATOM 655 N N . GLY A 1 89 ? -0.112 0.505 -8.609 1.00 98.19 89 GLY A N 1
ATOM 656 C CA . GLY A 1 89 ? -1.451 -0.011 -8.319 1.00 98.19 89 GLY A CA 1
ATOM 657 C C . GLY A 1 89 ? -1.469 -0.950 -7.110 1.00 98.19 89 GLY A C 1
ATOM 658 O O . GLY A 1 89 ? -2.317 -0.824 -6.225 1.00 98.19 89 GLY A O 1
ATOM 659 N N . ARG A 1 90 ? -0.483 -1.851 -6.995 1.00 98.00 90 ARG A N 1
ATOM 660 C CA . ARG A 1 90 ? -0.349 -2.730 -5.822 1.00 98.00 90 ARG A CA 1
ATOM 661 C C . ARG A 1 90 ? -0.039 -1.950 -4.544 1.00 98.00 90 ARG A C 1
ATOM 663 O O . ARG A 1 90 ? -0.557 -2.301 -3.483 1.00 98.00 90 ARG A O 1
ATOM 670 N N . ASN A 1 91 ? 0.804 -0.923 -4.625 1.00 98.19 91 ASN A N 1
ATOM 671 C CA . ASN A 1 91 ? 1.134 -0.075 -3.482 1.00 98.19 91 ASN A CA 1
ATOM 672 C C . ASN A 1 91 ? -0.103 0.702 -3.014 1.00 98.19 91 ASN A C 1
ATOM 674 O O . ASN A 1 91 ? -0.429 0.661 -1.831 1.00 98.19 91 ASN A O 1
ATOM 678 N N . GLN A 1 92 ? -0.855 1.301 -3.940 1.00 98.12 92 GLN A N 1
ATOM 679 C CA . GLN A 1 92 ? -2.105 1.989 -3.630 1.00 98.12 92 GLN A CA 1
ATOM 680 C C . GLN A 1 92 ? -3.125 1.049 -2.968 1.00 98.12 92 GLN A C 1
ATOM 682 O O . GLN A 1 92 ? -3.612 1.350 -1.881 1.00 98.12 92 GLN A O 1
ATOM 687 N N . ALA A 1 93 ? -3.358 -0.138 -3.535 1.00 98.06 93 ALA A N 1
ATOM 688 C CA . ALA A 1 93 ? -4.254 -1.130 -2.938 1.00 98.06 93 ALA A CA 1
ATOM 689 C C . ALA A 1 93 ? -3.797 -1.567 -1.531 1.00 98.06 93 ALA A C 1
ATOM 691 O O . ALA A 1 93 ? -4.613 -1.819 -0.643 1.00 98.06 93 ALA A O 1
ATOM 692 N N . SER A 1 94 ? -2.483 -1.659 -1.298 1.00 97.50 94 SER A N 1
ATOM 693 C CA . SER A 1 94 ? -1.943 -1.945 0.033 1.00 97.50 94 SER A CA 1
ATOM 694 C C . SER A 1 94 ? -2.178 -0.790 1.009 1.00 97.50 94 SER A C 1
ATOM 696 O O . SER A 1 94 ? -2.488 -1.044 2.171 1.00 97.50 94 SER A O 1
ATOM 698 N N . GLN A 1 95 ? -2.035 0.460 0.567 1.00 98.25 95 GLN A N 1
ATOM 699 C CA . GLN A 1 95 ? -2.293 1.639 1.398 1.00 98.25 95 GLN A CA 1
ATOM 700 C C . GLN A 1 95 ? -3.770 1.743 1.779 1.00 98.25 95 GLN A C 1
ATOM 702 O O . GLN A 1 95 ? -4.074 1.974 2.947 1.00 98.25 95 GLN A O 1
ATOM 707 N N . GLU A 1 96 ? -4.676 1.490 0.835 1.00 98.38 96 GLU A N 1
ATOM 708 C CA . GLU A 1 96 ? -6.121 1.450 1.079 1.00 98.38 96 GLU A CA 1
ATOM 709 C C . GLU A 1 96 ? -6.481 0.377 2.115 1.00 98.38 96 GLU A C 1
ATOM 711 O O . GLU A 1 96 ? -7.178 0.665 3.086 1.00 98.38 96 GLU A O 1
ATOM 716 N N . ARG A 1 97 ? -5.918 -0.835 1.999 1.00 98.12 97 ARG A N 1
ATOM 717 C CA . ARG A 1 97 ? -6.107 -1.894 3.009 1.00 98.12 97 ARG A CA 1
ATOM 718 C C . ARG A 1 97 ? -5.574 -1.505 4.383 1.00 98.12 97 ARG A C 1
ATOM 720 O O . ARG A 1 97 ? -6.197 -1.824 5.388 1.00 98.12 97 ARG A O 1
ATOM 727 N N . VAL A 1 98 ? -4.423 -0.836 4.452 1.00 98.25 98 VAL A N 1
ATOM 728 C CA . VAL A 1 98 ? -3.870 -0.362 5.731 1.00 98.25 98 VAL A CA 1
ATOM 729 C C . VAL A 1 98 ? -4.763 0.717 6.343 1.00 98.25 98 VAL A C 1
ATOM 731 O O . VAL A 1 98 ? -4.974 0.704 7.555 1.00 98.25 98 VAL A O 1
ATOM 734 N N . ALA A 1 99 ? -5.293 1.635 5.533 1.00 98.19 99 ALA A N 1
ATOM 735 C CA . ALA A 1 99 ? -6.231 2.653 5.993 1.00 98.19 99 ALA A CA 1
ATOM 736 C C . ALA A 1 99 ? -7.522 2.018 6.534 1.00 98.19 99 ALA A C 1
ATOM 738 O O . ALA A 1 99 ? -7.951 2.364 7.635 1.00 98.19 99 ALA A O 1
ATOM 739 N N . GLU A 1 100 ? -8.069 1.035 5.819 1.00 98.44 100 GLU A N 1
ATOM 740 C CA . GLU A 1 100 ? -9.252 0.287 6.243 1.00 98.44 100 GLU A CA 1
ATOM 741 C C . GLU A 1 100 ? -9.001 -0.465 7.554 1.00 98.44 100 GLU A C 1
ATOM 743 O O . GLU A 1 100 ? -9.733 -0.299 8.526 1.00 98.44 100 GLU A O 1
ATOM 748 N N . LEU A 1 101 ? -7.895 -1.211 7.651 1.00 98.12 101 LEU A N 1
ATOM 749 C CA . LEU A 1 101 ? -7.541 -1.919 8.882 1.00 98.12 101 LEU A CA 1
ATOM 750 C C . LEU A 1 101 ? -7.383 -0.959 10.066 1.00 98.12 101 LEU A C 1
ATOM 752 O O . LEU A 1 101 ? -7.873 -1.244 11.156 1.00 98.12 101 LEU A O 1
ATOM 756 N N . ARG A 1 102 ? -6.763 0.209 9.871 1.00 98.19 102 ARG A N 1
ATOM 757 C CA . ARG A 1 102 ? -6.662 1.231 10.925 1.00 98.19 102 ARG A CA 1
ATOM 758 C C . ARG A 1 102 ? -8.029 1.736 11.370 1.00 98.19 102 ARG A C 1
ATOM 760 O O . ARG A 1 102 ? -8.234 1.915 12.569 1.00 98.19 102 ARG A O 1
ATOM 767 N N . ARG A 1 103 ? -8.955 1.932 10.430 1.00 98.31 103 ARG A N 1
A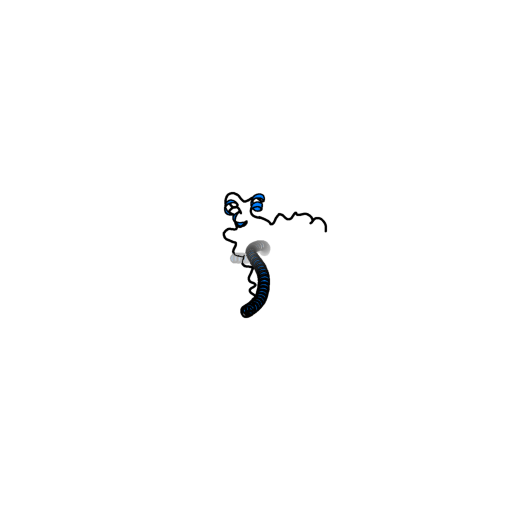TOM 768 C CA . ARG A 1 103 ? -10.334 2.314 10.735 1.00 98.31 103 ARG A CA 1
ATOM 769 C C . ARG A 1 103 ? -11.031 1.233 11.560 1.00 98.31 103 ARG A C 1
ATOM 771 O O . ARG A 1 103 ? -11.534 1.541 12.635 1.00 98.31 103 ARG A O 1
ATOM 778 N N . THR A 1 104 ? -10.960 -0.027 11.129 1.00 98.25 104 THR A N 1
ATOM 779 C CA . THR A 1 104 ? -11.564 -1.146 11.873 1.00 98.25 104 THR A CA 1
ATOM 780 C C . THR A 1 104 ? -10.965 -1.307 13.270 1.00 98.25 104 THR A C 1
ATOM 782 O O . THR A 1 104 ? -11.691 -1.569 14.223 1.00 98.25 104 THR A O 1
ATOM 785 N N . ILE A 1 105 ? -9.655 -1.088 13.436 1.00 98.19 105 ILE A N 1
ATOM 786 C CA . ILE A 1 105 ? -9.004 -1.122 14.750 1.00 98.19 105 ILE A CA 1
ATOM 787 C C . ILE A 1 105 ? -9.561 -0.014 15.645 1.00 98.19 105 ILE A C 1
ATOM 789 O O . ILE A 1 105 ? -9.872 -0.281 16.803 1.00 98.19 105 ILE A O 1
ATOM 793 N N . ALA A 1 106 ? -9.711 1.206 15.127 1.00 97.94 106 ALA A N 1
ATOM 794 C CA . ALA A 1 106 ? -10.274 2.317 15.889 1.00 97.94 106 ALA A CA 1
ATOM 795 C C . ALA A 1 106 ? -11.737 2.052 16.290 1.00 97.94 106 ALA A C 1
ATOM 797 O O . ALA A 1 106 ? -12.111 2.281 17.440 1.00 97.94 106 ALA A O 1
ATOM 798 N N . GLU A 1 107 ? -12.546 1.514 15.375 1.00 98.25 107 GLU A N 1
ATOM 799 C CA . GLU A 1 107 ? -13.941 1.140 15.636 1.00 98.25 107 GLU A CA 1
ATOM 800 C C . GLU A 1 107 ? -14.042 0.037 16.703 1.00 98.25 107 GLU A C 1
ATOM 802 O O . GLU A 1 107 ? -14.799 0.171 17.666 1.00 98.25 107 GLU A O 1
ATOM 807 N N . LEU A 1 108 ? -13.220 -1.013 16.604 1.00 97.88 108 LEU A N 1
ATOM 808 C CA . LEU A 1 108 ? -13.167 -2.086 17.600 1.00 97.88 108 LEU A CA 1
ATOM 809 C C . LEU A 1 108 ? -12.666 -1.592 18.962 1.00 97.88 108 LEU A C 1
ATOM 811 O O . LEU A 1 108 ? -13.180 -2.021 19.993 1.00 97.88 108 LEU A O 1
ATOM 815 N N . GLN A 1 109 ? -11.691 -0.682 18.995 1.00 98.12 109 GLN A N 1
ATOM 816 C CA . GLN A 1 109 ? -11.219 -0.070 20.240 1.00 98.12 109 GLN A CA 1
ATOM 817 C C . GLN A 1 109 ? -12.310 0.769 20.911 1.00 98.12 109 GLN A C 1
ATOM 819 O O . GLN A 1 109 ? -12.465 0.693 22.131 1.00 98.12 109 GLN A O 1
ATOM 824 N N . ALA A 1 110 ? -13.083 1.528 20.131 1.00 97.88 110 ALA A N 1
ATOM 825 C CA . ALA A 1 110 ? -14.219 2.286 20.642 1.00 97.88 110 ALA A CA 1
ATOM 826 C C . ALA A 1 110 ? -15.295 1.350 21.213 1.00 97.88 110 ALA A C 1
ATOM 828 O O . ALA A 1 110 ? -15.686 1.517 22.367 1.00 97.88 110 ALA A O 1
ATOM 829 N N . ALA A 1 111 ? -15.691 0.315 20.463 1.00 97.81 111 ALA A N 1
ATOM 830 C CA . ALA A 1 111 ? -16.660 -0.683 20.917 1.00 97.81 111 ALA A CA 1
ATOM 831 C C . ALA A 1 111 ? -16.201 -1.395 22.201 1.00 97.81 111 ALA A C 1
ATOM 833 O O . ALA A 1 111 ? -16.975 -1.561 23.140 1.00 97.81 111 ALA A O 1
ATOM 834 N N . LEU A 1 112 ? -14.920 -1.757 22.282 1.00 98.19 112 LEU A N 1
ATOM 835 C CA . LEU A 1 112 ? -14.340 -2.396 23.459 1.00 98.19 112 LEU A CA 1
ATOM 836 C C . LEU A 1 112 ? -14.315 -1.455 24.674 1.00 98.19 112 LEU A C 1
ATOM 838 O O . LEU A 1 112 ? -14.550 -1.898 25.797 1.00 98.19 112 LEU A O 1
ATOM 842 N N . SER A 1 113 ? -14.053 -0.162 24.468 1.00 97.06 113 SER A N 1
ATOM 843 C CA . SER A 1 113 ? -14.145 0.851 25.525 1.00 97.06 113 SER A CA 1
ATOM 844 C C . SER A 1 113 ? -15.578 0.982 26.051 1.00 97.06 113 SER A C 1
ATOM 846 O O . SER A 1 113 ? -15.794 0.951 27.263 1.00 97.06 113 SER A O 1
ATOM 848 N N . THR A 1 114 ? -16.562 1.044 25.150 1.00 98.06 114 THR A N 1
ATOM 849 C CA . THR A 1 114 ? -17.987 1.063 25.504 1.00 98.06 114 THR A CA 1
ATOM 850 C C . THR A 1 114 ? -18.381 -0.182 26.291 1.00 98.06 114 THR A C 1
ATOM 852 O O . THR A 1 114 ? -18.994 -0.062 27.347 1.00 98.06 114 THR A O 1
ATOM 855 N N . GLU A 1 115 ? -17.967 -1.367 25.843 1.00 97.81 115 GLU A N 1
ATOM 856 C CA . GLU A 1 115 ? -18.307 -2.621 26.515 1.00 97.81 115 GLU A CA 1
ATOM 857 C C . GLU A 1 115 ? -17.661 -2.733 27.900 1.00 97.81 115 GLU A C 1
ATOM 859 O O . GLU A 1 115 ? -18.296 -3.176 28.855 1.00 97.81 115 GLU A O 1
ATOM 864 N N . ARG A 1 116 ? -16.424 -2.248 28.062 1.00 97.62 116 ARG A N 1
ATOM 865 C CA . ARG A 1 116 ? -15.796 -2.123 29.387 1.00 97.62 116 ARG A CA 1
ATOM 866 C C . ARG A 1 116 ? -16.563 -1.165 30.297 1.00 97.62 116 ARG A C 1
ATOM 868 O O . ARG A 1 116 ? -16.700 -1.453 31.485 1.00 97.62 116 ARG A O 1
ATOM 875 N N . GLY A 1 117 ? -17.067 -0.057 29.752 1.00 97.75 117 GLY A N 1
ATOM 876 C CA . GLY A 1 117 ? -17.946 0.870 30.464 1.00 97.75 117 GLY A CA 1
ATOM 877 C C . GLY A 1 117 ? -19.236 0.190 30.928 1.00 97.75 117 GLY A C 1
ATOM 878 O O . GLY A 1 117 ? -19.542 0.219 32.117 1.00 97.75 117 GLY A O 1
ATOM 879 N N . ASN A 1 118 ? -19.928 -0.505 30.022 1.00 97.69 118 ASN A N 1
ATOM 880 C CA . ASN A 1 118 ? -21.137 -1.279 30.324 1.00 97.69 118 ASN A CA 1
ATOM 881 C C . ASN A 1 118 ? -20.876 -2.363 31.379 1.00 97.69 118 ASN A C 1
ATOM 883 O O . ASN A 1 118 ? -21.659 -2.563 32.302 1.00 97.69 118 ASN A O 1
ATOM 887 N N . GLN A 1 119 ? -19.744 -3.059 31.287 1.00 97.88 119 GLN A N 1
ATOM 888 C CA . GLN A 1 119 ? -19.374 -4.060 32.279 1.00 97.88 119 GLN A CA 1
ATOM 889 C C . GLN A 1 119 ? -19.150 -3.428 33.661 1.00 97.88 119 GLN A C 1
ATOM 891 O O . GLN A 1 119 ? -19.526 -4.021 34.674 1.00 97.88 119 GLN A O 1
ATOM 896 N N . ALA A 1 120 ? -18.530 -2.247 33.726 1.00 97.88 120 ALA A N 1
ATOM 897 C CA . ALA A 1 120 ? -18.322 -1.534 34.981 1.00 97.88 120 ALA A CA 1
ATOM 898 C C . ALA A 1 120 ? -19.654 -1.086 35.604 1.00 97.88 120 ALA A C 1
ATOM 900 O O . ALA A 1 120 ? -19.865 -1.314 36.795 1.00 97.88 120 ALA A O 1
ATOM 901 N N . THR A 1 121 ? -20.575 -0.538 34.805 1.00 97.88 121 THR A N 1
ATOM 902 C CA . THR A 1 121 ? -21.900 -0.120 35.289 1.00 97.88 121 THR A CA 1
ATOM 903 C C . THR A 1 121 ? -22.735 -1.308 35.761 1.00 97.88 121 THR A C 1
ATOM 905 O O . THR A 1 121 ? -23.322 -1.249 36.838 1.00 97.88 121 THR A O 1
ATOM 908 N N . LEU A 1 122 ? -22.729 -2.428 35.031 1.00 97.88 122 LEU A N 1
ATOM 909 C CA . LEU A 1 122 ? -23.419 -3.655 35.448 1.00 97.88 122 LEU A CA 1
ATOM 910 C C . LEU A 1 122 ? -22.840 -4.243 36.741 1.00 97.88 122 LEU A C 1
ATOM 912 O O . LEU A 1 122 ? -23.586 -4.734 37.587 1.00 97.88 122 LEU A O 1
ATOM 916 N N . LYS A 1 123 ? -21.515 -4.192 36.924 1.00 98.00 123 LYS A N 1
ATOM 917 C CA . LYS A 1 123 ? -20.876 -4.615 38.181 1.00 98.00 123 LYS A CA 1
ATOM 918 C C . LYS A 1 123 ? -21.302 -3.738 39.352 1.00 98.00 123 LYS A C 1
ATOM 920 O O . LYS A 1 123 ? -21.590 -4.279 40.415 1.00 98.00 123 LYS A O 1
ATOM 925 N N . GLN A 1 124 ? -21.364 -2.424 39.152 1.00 98.19 124 GLN A N 1
ATOM 926 C CA . GLN A 1 124 ? -21.847 -1.498 40.172 1.00 98.19 124 GLN A CA 1
ATOM 927 C C . GLN A 1 124 ? -23.313 -1.775 40.519 1.00 98.19 124 GLN A C 1
ATOM 929 O O . GLN A 1 124 ? -23.628 -1.989 41.682 1.00 98.19 124 GLN A O 1
ATOM 934 N N . HIS A 1 125 ? -24.182 -1.903 39.515 1.00 97.62 125 HIS A N 1
ATOM 935 C CA . HIS A 1 125 ? -25.595 -2.202 39.739 1.00 97.62 125 HIS A CA 1
ATOM 936 C C . HIS A 1 125 ? -25.797 -3.540 40.475 1.00 97.62 125 HIS A C 1
ATOM 938 O O . HIS A 1 125 ? -26.661 -3.649 41.343 1.00 97.62 125 HIS A O 1
ATOM 944 N N . ASN A 1 126 ? -25.002 -4.569 40.165 1.00 97.94 126 ASN A N 1
ATOM 945 C CA . ASN A 1 126 ? -25.044 -5.833 40.904 1.00 97.94 126 ASN A CA 1
ATOM 946 C C . ASN A 1 126 ? -24.604 -5.676 42.364 1.00 97.94 126 ASN A C 1
ATOM 948 O O . ASN A 1 126 ? -25.180 -6.323 43.236 1.00 97.94 126 ASN A O 1
ATOM 952 N N . ALA A 1 127 ? -23.604 -4.835 42.640 1.00 97.62 127 ALA A N 1
ATOM 953 C CA . ALA A 1 127 ? -23.192 -4.537 44.008 1.00 97.62 127 ALA A CA 1
ATOM 954 C C . ALA A 1 127 ? -24.310 -3.815 44.780 1.00 97.62 127 ALA A C 1
ATOM 956 O O . ALA A 1 127 ? -24.634 -4.232 45.889 1.00 97.62 127 ALA A O 1
ATOM 957 N N . ASP A 1 128 ? -24.958 -2.825 44.163 1.00 97.81 128 ASP A N 1
ATOM 958 C CA . ASP A 1 128 ? -26.077 -2.083 44.760 1.00 97.81 128 ASP A CA 1
ATOM 959 C C . ASP A 1 128 ? -27.299 -2.987 45.017 1.00 97.81 128 ASP A C 1
ATOM 961 O O . ASP A 1 128 ? -27.959 -2.905 46.050 1.00 97.81 128 ASP A O 1
ATOM 965 N N . LEU A 1 129 ? -27.601 -3.918 44.107 1.00 97.50 129 LEU A N 1
ATOM 966 C CA . LEU A 1 129 ? -28.663 -4.906 44.332 1.00 97.50 129 LEU A CA 1
ATOM 967 C C . LEU A 1 129 ? -28.307 -5.907 45.434 1.00 97.50 129 LEU A C 1
ATOM 969 O O . LEU A 1 129 ? -29.200 -6.402 46.126 1.00 97.50 129 LEU A O 1
ATOM 973 N N . ALA A 1 130 ? -27.026 -6.245 45.588 1.00 97.81 130 ALA A N 1
ATOM 974 C CA . ALA A 1 130 ? -26.572 -7.137 46.645 1.00 97.81 130 ALA A CA 1
ATOM 975 C C . ALA A 1 130 ? -26.705 -6.479 48.026 1.00 97.81 130 ALA A C 1
ATOM 977 O O . ALA A 1 130 ? -27.148 -7.149 48.961 1.00 97.81 130 ALA A O 1
ATOM 978 N N . THR A 1 131 ? -26.392 -5.184 48.150 1.00 97.88 131 THR A N 1
ATOM 979 C CA . THR A 1 131 ? -26.598 -4.432 49.398 1.00 97.88 131 THR A CA 1
ATOM 980 C C . THR A 1 131 ? -28.082 -4.302 49.725 1.00 97.88 131 THR A C 1
ATOM 982 O O . THR A 1 131 ? -28.479 -4.677 50.825 1.00 97.88 131 THR A O 1
ATOM 985 N N . GLN A 1 132 ? -28.923 -3.920 48.759 1.00 97.56 132 GLN A N 1
ATOM 986 C CA . GLN A 1 132 ? -30.380 -3.862 48.950 1.00 97.56 132 GLN A CA 1
ATOM 987 C C . GLN A 1 132 ? -30.969 -5.218 49.362 1.00 97.56 132 GLN A C 1
ATOM 989 O O . GLN A 1 132 ? -31.806 -5.292 50.257 1.00 97.56 132 GLN A O 1
ATOM 994 N N . ASN A 1 133 ? -30.522 -6.319 48.748 1.00 97.31 133 ASN A N 1
ATOM 995 C CA . ASN A 1 133 ? -30.954 -7.657 49.160 1.00 97.31 133 ASN A CA 1
ATOM 996 C C . ASN A 1 133 ? -30.529 -7.990 50.593 1.00 97.31 133 ASN A C 1
ATOM 998 O O . ASN A 1 133 ? -31.287 -8.639 51.309 1.00 97.31 133 ASN A O 1
ATOM 1002 N N . ALA A 1 134 ? -29.324 -7.594 51.006 1.00 97.38 134 ALA A N 1
ATOM 1003 C CA . ALA A 1 134 ? -28.865 -7.803 52.375 1.00 97.38 134 ALA A CA 1
ATOM 1004 C C . ALA A 1 134 ? -29.707 -6.994 53.376 1.00 97.38 134 ALA A C 1
ATOM 1006 O O . ALA A 1 134 ? -30.133 -7.545 54.388 1.00 97.38 134 ALA A O 1
ATOM 1007 N N . GLU A 1 135 ? -30.013 -5.734 53.062 1.00 97.50 135 GLU A N 1
ATOM 1008 C CA . GLU A 1 135 ? -30.876 -4.867 53.873 1.00 97.50 135 GLU A CA 1
ATOM 1009 C C . GLU A 1 135 ? -32.298 -5.424 53.996 1.00 97.50 135 GLU A C 1
ATOM 1011 O O . GLU A 1 135 ? -32.822 -5.544 55.102 1.00 97.50 135 GLU A O 1
ATOM 1016 N N . LEU A 1 136 ? -32.909 -5.836 52.880 1.00 97.31 136 LEU A N 1
ATOM 1017 C CA . LEU A 1 136 ? -34.246 -6.435 52.880 1.00 97.31 136 LEU A CA 1
ATOM 1018 C C . LEU A 1 136 ? -34.289 -7.750 53.661 1.00 97.31 136 LEU A C 1
ATOM 1020 O O . LEU A 1 136 ? -35.258 -8.000 54.373 1.00 97.31 136 LEU A O 1
ATOM 1024 N N . ARG A 1 137 ? -33.249 -8.586 53.558 1.00 97.56 137 ARG A N 1
ATOM 1025 C CA . ARG A 1 137 ? -33.144 -9.814 54.362 1.00 97.56 137 ARG A CA 1
ATOM 1026 C C . ARG A 1 137 ? -33.052 -9.501 55.849 1.00 97.56 137 ARG A C 1
ATOM 1028 O O . ARG A 1 137 ? -33.802 -10.090 56.614 1.00 97.56 137 ARG A O 1
ATOM 1035 N N . ALA A 1 138 ? -32.213 -8.544 56.242 1.00 97.12 138 ALA A N 1
ATOM 1036 C CA . ALA A 1 138 ? -32.102 -8.128 57.637 1.00 97.12 138 ALA A CA 1
ATOM 1037 C C . ALA A 1 138 ? -33.424 -7.547 58.173 1.00 97.12 138 ALA A C 1
ATOM 1039 O O . ALA A 1 138 ? -33.835 -7.871 59.285 1.00 97.12 138 ALA A O 1
ATOM 1040 N N . ALA A 1 139 ? -34.128 -6.737 57.375 1.00 96.62 139 ALA A N 1
ATOM 1041 C CA . ALA A 1 139 ? -35.441 -6.206 57.737 1.00 96.62 139 ALA A CA 1
ATOM 1042 C C . ALA A 1 139 ? -36.498 -7.315 57.874 1.00 96.62 139 ALA A C 1
ATOM 1044 O O . ALA A 1 139 ? -37.281 -7.304 58.821 1.00 96.62 139 ALA A O 1
ATOM 1045 N N . LEU A 1 140 ? -36.506 -8.297 56.965 1.00 97.25 140 LEU A N 1
ATOM 1046 C CA . LEU A 1 140 ? -37.392 -9.458 57.062 1.00 97.25 140 LEU A CA 1
ATOM 1047 C C . LEU A 1 140 ? -37.101 -10.295 58.308 1.00 97.25 140 LEU A C 1
ATOM 1049 O O . LEU A 1 140 ? -38.039 -10.680 58.997 1.00 97.25 140 LEU A O 1
ATOM 1053 N N . GLU A 1 141 ? -35.830 -10.556 58.612 1.00 97.00 141 GLU A N 1
ATOM 1054 C CA . GLU A 1 141 ? -35.428 -11.275 59.825 1.00 97.00 141 GLU A CA 1
ATOM 1055 C C . GLU A 1 141 ? -35.859 -10.523 61.092 1.00 97.00 141 GLU A C 1
ATOM 1057 O O . GLU A 1 141 ? -36.385 -11.140 62.017 1.00 97.00 141 GLU A O 1
ATOM 1062 N N . ALA A 1 142 ? -35.720 -9.193 61.118 1.00 96.12 142 ALA A N 1
ATOM 1063 C CA . ALA A 1 142 ? -36.182 -8.361 62.228 1.00 96.12 142 ALA A CA 1
ATOM 1064 C C . ALA A 1 142 ? -37.708 -8.441 62.414 1.00 96.12 142 ALA A C 1
ATOM 1066 O O . ALA A 1 142 ? -38.173 -8.722 63.515 1.00 96.12 142 ALA A O 1
ATOM 1067 N N . VAL A 1 143 ? -38.488 -8.285 61.339 1.00 95.75 143 VAL A N 1
ATOM 1068 C CA . VAL A 1 143 ? -39.959 -8.395 61.388 1.00 95.75 143 VAL A CA 1
ATOM 1069 C C . VAL A 1 143 ? -40.402 -9.804 61.785 1.00 95.75 143 VAL A C 1
ATOM 1071 O O . VAL A 1 143 ? -41.358 -9.965 62.540 1.00 95.75 143 VAL A O 1
ATOM 1074 N N . GLN A 1 144 ? -39.714 -10.846 61.312 1.00 95.94 144 GLN A N 1
ATOM 1075 C CA . GLN A 1 144 ? -39.991 -12.223 61.724 1.00 95.94 144 GLN A CA 1
ATOM 1076 C C . GLN A 1 144 ? -39.700 -12.441 63.212 1.00 95.94 144 GLN A C 1
ATOM 1078 O O . GLN A 1 144 ? -40.476 -13.122 63.881 1.00 95.94 144 GLN A O 1
ATOM 1083 N N . ALA A 1 145 ? -38.624 -11.854 63.740 1.00 94.12 145 ALA A N 1
ATOM 1084 C CA . ALA A 1 145 ? -38.312 -11.904 65.164 1.00 94.12 145 ALA A CA 1
ATOM 1085 C C . ALA A 1 145 ? -39.353 -11.147 66.006 1.00 94.12 145 ALA A C 1
ATOM 1087 O O . ALA A 1 145 ? -39.793 -11.669 67.029 1.00 94.12 145 ALA A O 1
ATOM 1088 N N . GLU A 1 146 ? -39.799 -9.969 65.561 1.00 92.50 146 GLU A N 1
ATOM 1089 C CA . GLU A 1 146 ? -40.887 -9.215 66.200 1.00 92.50 146 GLU A CA 1
ATOM 1090 C C . GLU A 1 146 ? -42.202 -10.002 66.192 1.00 92.50 146 GLU A C 1
ATOM 1092 O O . GLU A 1 146 ? -42.851 -10.125 67.229 1.00 92.50 146 GLU A O 1
ATOM 1097 N N . LEU A 1 147 ? -42.576 -10.598 65.055 1.00 91.12 147 LEU A N 1
ATOM 1098 C CA . LEU A 1 147 ? -43.768 -11.438 64.947 1.00 91.12 147 LEU A CA 1
ATOM 1099 C C . LEU A 1 147 ? -43.678 -12.657 65.875 1.00 91.12 147 LEU A C 1
ATOM 1101 O O . LEU A 1 147 ? -44.648 -12.982 66.553 1.00 91.12 147 LEU A O 1
ATOM 1105 N N . ALA A 1 148 ? -42.522 -13.323 65.929 1.00 91.00 148 ALA A N 1
ATOM 1106 C CA . ALA A 1 148 ? -42.300 -14.450 66.829 1.00 91.00 148 ALA A CA 1
ATOM 1107 C C . ALA A 1 148 ? -42.385 -14.029 68.305 1.00 91.00 148 ALA A C 1
ATOM 1109 O O . ALA A 1 148 ? -42.954 -14.764 69.109 1.00 91.00 148 ALA A O 1
ATOM 1110 N N . ALA A 1 149 ? -41.872 -12.847 68.659 1.00 88.94 149 ALA A N 1
ATOM 1111 C CA . ALA A 1 149 ? -41.989 -12.292 70.003 1.00 88.94 149 ALA A CA 1
ATOM 1112 C C . ALA A 1 149 ? -43.445 -11.956 70.362 1.00 88.94 149 ALA A C 1
ATOM 1114 O O . ALA A 1 149 ? -43.886 -12.324 71.445 1.00 88.94 149 ALA A O 1
ATOM 1115 N N . LEU A 1 150 ? -44.202 -11.337 69.446 1.00 86.31 150 LEU A N 1
ATOM 1116 C CA . LEU A 1 150 ? -45.628 -11.030 69.624 1.00 86.31 150 LEU A CA 1
ATOM 1117 C C . LEU A 1 150 ? -46.494 -12.289 69.750 1.00 86.31 150 LEU A C 1
ATOM 1119 O O . LEU A 1 150 ? -47.434 -12.309 70.534 1.00 86.31 150 LEU A O 1
ATOM 1123 N N . LEU A 1 151 ? -46.183 -13.341 68.989 1.00 84.62 151 LEU A N 1
ATOM 1124 C CA . LEU A 1 151 ? -46.864 -14.634 69.101 1.00 84.62 151 LEU A CA 1
ATOM 1125 C C . LEU A 1 151 ? -46.495 -15.378 70.392 1.00 84.62 151 LEU A C 1
ATOM 1127 O O . LEU A 1 151 ? -47.301 -16.159 70.886 1.00 84.62 151 LEU A O 1
ATOM 1131 N N . ALA A 1 152 ? -45.281 -15.178 70.913 1.00 81.94 152 ALA A N 1
ATOM 1132 C CA . ALA A 1 152 ? -44.834 -15.771 72.172 1.00 81.94 152 ALA A CA 1
ATOM 1133 C C . ALA A 1 152 ? -45.334 -15.000 73.405 1.00 81.94 152 ALA A C 1
ATOM 1135 O O . ALA A 1 152 ? -45.490 -15.593 74.472 1.00 81.94 152 ALA A O 1
ATOM 1136 N N . SER A 1 153 ? -45.581 -13.692 73.282 1.00 72.06 153 SER A N 1
ATOM 1137 C CA . SER A 1 153 ? -46.334 -12.939 74.277 1.00 72.06 153 SER A CA 1
ATOM 1138 C C . SER A 1 153 ? -47.811 -13.314 74.156 1.00 72.06 153 SER A C 1
ATOM 1140 O O . SER A 1 153 ? -48.518 -12.800 73.296 1.00 72.06 153 SER A O 1
ATOM 1142 N N . ASP A 1 154 ? -48.285 -14.185 75.043 1.00 57.06 154 ASP A N 1
ATOM 1143 C CA . ASP A 1 154 ? -49.694 -14.601 75.204 1.00 57.06 154 ASP A CA 1
ATOM 1144 C C . ASP A 1 154 ? -50.670 -13.434 75.532 1.00 57.06 154 ASP A C 1
ATOM 1146 O O . ASP A 1 154 ? -51.849 -13.655 75.795 1.00 57.06 154 ASP A O 1
ATOM 1150 N N . ASP A 1 155 ? -50.203 -12.181 75.487 1.00 54.12 155 ASP A N 1
ATOM 1151 C CA . ASP A 1 155 ? -50.959 -10.940 75.711 1.00 54.12 155 ASP A CA 1
ATOM 1152 C C . ASP A 1 155 ? -51.644 -10.417 74.435 1.00 54.12 155 ASP A C 1
ATOM 1154 O O . ASP A 1 155 ? -51.977 -9.233 74.330 1.00 54.12 155 ASP A O 1
ATOM 1158 N N . ALA A 1 156 ? -51.883 -11.277 73.440 1.00 57.34 156 ALA A N 1
ATOM 1159 C CA . ALA A 1 156 ? -52.844 -10.959 72.396 1.00 57.34 156 ALA A CA 1
ATOM 1160 C C . ALA A 1 156 ? -54.220 -10.853 73.064 1.00 57.34 156 ALA A C 1
ATOM 1162 O O . ALA A 1 156 ? -54.918 -11.850 73.241 1.00 57.34 156 ALA A O 1
ATOM 1163 N N . GLU A 1 157 ? -54.589 -9.640 73.479 1.00 55.06 157 GLU A N 1
ATOM 1164 C CA . GLU A 1 157 ? -55.916 -9.299 73.968 1.00 55.06 157 GLU A CA 1
ATOM 1165 C C . GLU A 1 157 ? -56.907 -9.621 72.844 1.00 55.06 157 GLU A C 1
ATOM 1167 O O . GLU A 1 157 ? -57.181 -8.813 71.953 1.00 55.06 157 GLU A O 1
ATOM 1172 N N . VAL A 1 158 ? -57.401 -10.862 72.835 1.00 59.09 158 VAL A N 1
ATOM 1173 C CA . VAL A 1 158 ? -58.481 -11.307 71.963 1.00 59.09 158 VAL A CA 1
ATOM 1174 C C . VAL A 1 158 ? -59.723 -10.592 72.468 1.00 59.09 158 VAL A C 1
ATOM 1176 O O . VAL A 1 158 ? -60.512 -11.131 73.244 1.00 59.09 158 VAL A O 1
ATOM 1179 N N . LEU A 1 159 ? -59.882 -9.339 72.042 1.00 61.41 159 LEU A N 1
ATOM 1180 C CA . LEU A 1 159 ? -61.135 -8.621 72.139 1.00 61.41 159 LEU A CA 1
ATOM 1181 C C . LEU A 1 159 ? -62.149 -9.479 71.398 1.00 61.41 159 LEU A C 1
ATOM 1183 O O . LEU A 1 159 ? -62.141 -9.572 70.167 1.00 61.41 159 LEU A O 1
ATOM 1187 N N . ALA A 1 160 ? -62.988 -10.170 72.165 1.00 64.19 160 ALA A N 1
ATOM 1188 C CA . ALA A 1 160 ? -64.121 -10.877 71.621 1.00 64.19 160 ALA A CA 1
ATOM 1189 C C . ALA A 1 160 ? -64.959 -9.833 70.884 1.00 64.19 160 ALA A C 1
ATOM 1191 O O . ALA A 1 160 ? -65.656 -9.030 71.506 1.00 64.19 160 ALA A O 1
ATOM 1192 N N . LEU A 1 161 ? -64.861 -9.827 69.551 1.00 62.34 161 LEU A N 1
ATOM 1193 C CA . LEU A 1 161 ? -65.796 -9.100 68.707 1.00 62.34 161 LEU A CA 1
ATOM 1194 C C . LEU A 1 161 ? -67.191 -9.456 69.219 1.00 62.34 161 LEU A C 1
ATOM 1196 O O . LEU A 1 161 ? -67.434 -10.653 69.428 1.00 62.34 161 LEU A O 1
ATOM 1200 N N . PRO A 1 162 ? -68.074 -8.471 69.473 1.00 62.31 162 PRO A N 1
ATOM 1201 C CA . PRO A 1 162 ? -69.404 -8.740 69.983 1.00 62.31 162 PRO A CA 1
ATOM 1202 C C . PRO A 1 162 ? -70.053 -9.742 69.039 1.00 62.31 162 PRO A C 1
ATOM 1204 O O . PRO A 1 162 ? -70.419 -9.434 67.903 1.00 62.31 162 PRO A O 1
ATOM 1207 N N . ARG A 1 163 ? -70.107 -10.994 69.497 1.00 53.22 163 ARG A N 1
ATOM 1208 C CA . ARG A 1 163 ? -70.741 -12.083 68.779 1.00 53.22 163 ARG A CA 1
ATOM 1209 C C . ARG A 1 163 ? -72.183 -11.619 68.687 1.00 53.22 163 ARG A C 1
ATOM 1211 O O . ARG A 1 163 ? -72.781 -11.398 69.741 1.00 53.22 163 ARG A O 1
ATOM 1218 N N . ARG A 1 164 ? -72.692 -11.368 67.468 1.00 52.12 164 ARG A N 1
ATOM 1219 C CA . ARG A 1 164 ? -74.108 -11.031 67.248 1.00 52.12 164 ARG A CA 1
ATOM 1220 C C . ARG A 1 164 ? -74.896 -11.936 68.184 1.00 52.12 164 ARG A C 1
ATOM 1222 O O . ARG A 1 164 ? -74.775 -13.159 68.064 1.00 52.12 164 ARG A O 1
ATOM 1229 N N . ALA A 1 165 ? -75.583 -11.337 69.159 1.00 52.09 165 ALA A N 1
ATOM 1230 C CA . ALA A 1 165 ? -76.503 -12.071 70.005 1.00 52.09 165 ALA A CA 1
ATOM 1231 C C . ALA A 1 165 ? -77.334 -12.923 69.051 1.00 52.09 165 ALA A C 1
ATOM 1233 O O . ALA A 1 165 ? -77.787 -12.400 68.029 1.00 52.09 165 ALA A O 1
ATOM 1234 N N . GLN A 1 166 ? -77.380 -14.232 69.306 1.00 49.16 166 GLN A N 1
ATOM 1235 C CA . GLN A 1 166 ? -78.157 -15.167 68.506 1.00 49.16 166 GLN A CA 1
ATOM 1236 C C . GLN A 1 166 ? -79.516 -14.522 68.270 1.00 49.16 166 GLN A C 1
ATOM 1238 O O . GLN A 1 166 ? -80.259 -14.275 69.219 1.00 49.16 166 GLN A O 1
ATOM 1243 N N . VAL A 1 167 ? -79.750 -14.131 67.018 1.00 52.91 167 VAL A N 1
ATOM 1244 C CA . VAL A 1 167 ? -81.010 -13.538 66.603 1.00 52.91 167 VAL A CA 1
ATOM 1245 C C . VAL A 1 167 ? -82.057 -14.596 66.913 1.00 52.91 167 VAL A C 1
ATOM 1247 O O . VAL A 1 167 ? -81.913 -15.749 66.505 1.00 52.91 167 VAL A O 1
ATOM 1250 N N . ASP A 1 168 ? -83.035 -14.210 67.723 1.00 49.97 168 ASP A N 1
ATOM 1251 C CA . ASP A 1 168 ? -84.196 -15.017 68.071 1.00 49.97 168 ASP A CA 1
ATOM 1252 C C . ASP A 1 168 ? -84.760 -15.625 66.768 1.00 49.97 168 ASP A C 1
ATOM 1254 O O . ASP A 1 168 ? -85.014 -14.864 65.832 1.00 49.97 168 ASP A O 1
ATOM 1258 N N . PRO A 1 169 ? -84.919 -16.955 66.628 1.00 55.16 169 PRO A N 1
ATOM 1259 C CA . PRO A 1 169 ? -85.277 -17.595 65.353 1.00 55.16 169 PRO A CA 1
ATOM 1260 C C . PRO A 1 169 ? -86.653 -17.186 64.795 1.00 55.16 169 PRO A C 1
ATOM 1262 O O . PRO A 1 169 ? -87.032 -17.617 63.709 1.00 55.16 169 PRO A O 1
ATOM 1265 N N . THR A 1 170 ? -87.409 -16.363 65.524 1.00 55.16 170 THR A N 1
ATOM 1266 C CA . THR A 1 170 ? -88.686 -15.773 65.105 1.00 55.16 170 THR A CA 1
ATOM 1267 C C . THR A 1 170 ? -88.596 -14.294 64.719 1.00 55.16 170 THR A C 1
ATOM 1269 O O . THR A 1 170 ? -89.582 -13.737 64.237 1.00 55.16 170 THR A O 1
ATOM 1272 N N . ALA A 1 171 ? -87.449 -13.639 64.920 1.00 54.00 171 ALA A N 1
ATOM 1273 C CA . ALA A 1 171 ? -87.218 -12.278 64.457 1.00 54.00 171 ALA A CA 1
ATOM 1274 C C . ALA A 1 171 ? -86.736 -12.330 63.003 1.00 54.00 171 ALA A C 1
ATOM 1276 O O . ALA A 1 171 ? -85.581 -12.657 62.736 1.00 54.00 171 ALA A O 1
ATOM 1277 N N . VAL A 1 172 ? -87.639 -12.028 62.064 1.00 55.34 172 VAL A N 1
ATOM 1278 C CA . VAL A 1 172 ? -87.302 -11.839 60.646 1.00 55.34 172 VAL A CA 1
ATOM 1279 C C . VAL A 1 172 ? -86.193 -10.794 60.582 1.00 55.34 172 VAL A C 1
ATOM 1281 O O . VAL A 1 172 ? -86.409 -9.637 60.943 1.00 55.34 172 VAL A O 1
ATOM 1284 N N . SER A 1 173 ? -84.986 -11.208 60.196 1.00 57.09 173 SER A N 1
ATOM 1285 C CA . SER A 1 173 ? -83.890 -10.267 60.021 1.00 57.09 173 SER A CA 1
ATOM 1286 C C . SER A 1 173 ? -84.265 -9.337 58.872 1.00 57.09 173 SER A C 1
ATOM 1288 O O . SER A 1 173 ? -84.674 -9.812 57.816 1.00 57.09 173 SER A O 1
ATOM 1290 N N . GLU A 1 174 ? -84.095 -8.023 59.021 1.00 57.94 174 GLU A N 1
ATOM 1291 C CA . GLU A 1 174 ? -84.244 -7.086 57.891 1.00 57.94 174 GLU A CA 1
ATOM 1292 C C . GLU A 1 174 ? -83.343 -7.483 56.705 1.00 57.94 174 GLU A C 1
ATOM 1294 O O . GLU A 1 174 ? -83.663 -7.189 55.559 1.00 57.94 174 GLU A O 1
ATOM 1299 N N . TRP A 1 175 ? -82.271 -8.238 56.978 1.00 56.50 175 TRP A N 1
ATOM 1300 C CA 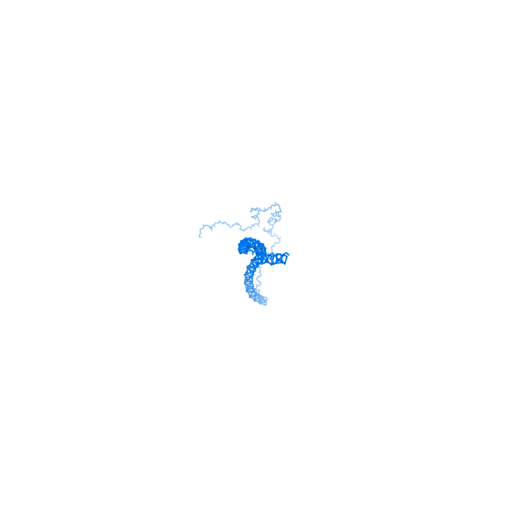. TRP A 1 175 ? -81.366 -8.846 56.003 1.00 56.50 175 TRP A CA 1
ATOM 1301 C C . TRP A 1 175 ? -81.981 -10.002 55.195 1.00 56.50 175 TRP A C 1
ATOM 1303 O O . TRP A 1 175 ? -81.575 -10.206 54.055 1.00 56.50 175 TRP A O 1
ATOM 1313 N N . ASP A 1 176 ? -82.975 -10.715 55.734 1.00 61.81 176 ASP A N 1
ATOM 1314 C CA . ASP A 1 176 ? -83.703 -11.785 55.028 1.00 61.81 176 ASP A CA 1
ATOM 1315 C C . ASP A 1 176 ? -84.785 -11.227 54.087 1.00 61.81 176 ASP A C 1
ATOM 1317 O O . ASP A 1 176 ? -85.301 -11.941 53.228 1.00 61.81 176 ASP A O 1
ATOM 1321 N N . ALA A 1 177 ? -85.130 -9.942 54.236 1.00 61.84 177 ALA A N 1
ATOM 1322 C CA . ALA A 1 177 ? -86.022 -9.219 53.332 1.00 61.84 177 ALA A CA 1
ATOM 1323 C C . ALA A 1 177 ? -85.288 -8.621 52.114 1.00 61.84 177 ALA A C 1
ATOM 1325 O O . ALA A 1 177 ? -85.941 -8.063 51.227 1.00 61.84 177 ALA A O 1
ATOM 1326 N N . LEU A 1 178 ? -83.952 -8.728 52.047 1.00 62.50 178 LEU A N 1
ATOM 1327 C CA . LEU A 1 178 ? -83.196 -8.283 50.877 1.00 62.50 178 LEU A CA 1
ATOM 1328 C C . LEU A 1 1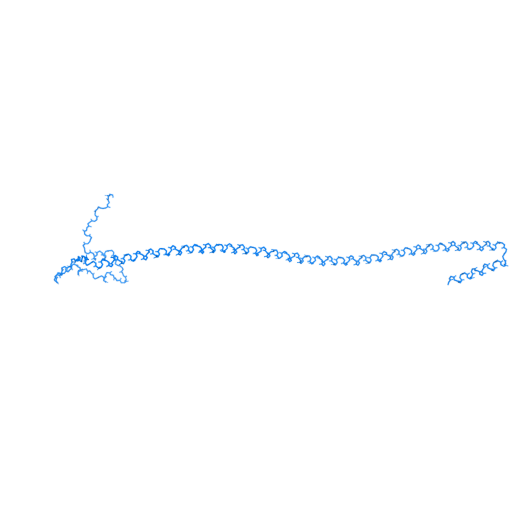78 ? -83.440 -9.242 49.701 1.00 62.50 178 LEU A C 1
ATOM 1330 O O . LEU A 1 178 ? -83.425 -10.461 49.881 1.00 62.50 178 LEU A O 1
ATOM 1334 N N . PRO A 1 179 ? -83.617 -8.715 48.476 1.00 66.75 179 PRO A N 1
ATOM 1335 C CA . PRO A 1 179 ? -83.666 -9.540 47.274 1.00 66.75 179 PRO A CA 1
ATOM 1336 C C . PRO A 1 179 ? -82.402 -10.403 47.134 1.00 66.75 179 PRO A C 1
ATOM 1338 O O . PRO A 1 179 ? -81.297 -9.908 47.363 1.00 66.75 179 PRO A O 1
ATOM 1341 N N . ASP A 1 180 ? -82.557 -11.668 46.715 1.00 66.56 180 ASP A N 1
ATOM 1342 C CA . ASP A 1 180 ? -81.431 -12.584 46.471 1.00 66.56 180 ASP A CA 1
ATOM 1343 C C . ASP A 1 180 ? -80.396 -11.908 45.543 1.00 66.56 180 ASP A C 1
ATOM 1345 O O . ASP A 1 180 ? -80.752 -11.494 44.431 1.00 66.56 180 ASP A O 1
ATOM 1349 N N . PRO A 1 181 ? -79.116 -11.792 45.952 1.00 61.34 181 PRO A N 1
ATOM 1350 C CA . PRO A 1 181 ? -78.064 -11.170 45.149 1.00 61.34 181 PRO A CA 1
ATOM 1351 C C . PRO A 1 181 ? -77.949 -11.736 43.728 1.00 61.34 181 PRO A C 1
ATOM 1353 O O . PRO A 1 181 ? -77.584 -11.011 42.801 1.00 61.34 181 PRO A O 1
ATOM 1356 N N . ARG A 1 182 ? -78.309 -13.010 43.528 1.00 64.75 182 ARG A N 1
ATOM 1357 C CA . ARG A 1 182 ? -78.297 -13.674 42.212 1.00 64.75 182 ARG A CA 1
ATOM 1358 C C . ARG A 1 182 ? -79.424 -13.222 41.284 1.00 64.75 182 ARG A C 1
ATOM 1360 O O . ARG A 1 182 ? -79.322 -13.400 40.076 1.00 64.75 182 ARG A O 1
ATOM 1367 N N . ALA A 1 183 ? -80.489 -12.634 41.826 1.00 65.25 183 ALA A N 1
ATOM 1368 C CA . ALA A 1 183 ? -81.544 -12.018 41.029 1.00 65.25 183 ALA A CA 1
ATOM 1369 C C . ALA A 1 183 ? -81.132 -10.627 40.513 1.00 65.25 183 ALA A C 1
ATOM 1371 O O . ALA A 1 183 ? -81.580 -10.213 39.445 1.00 65.25 183 ALA A O 1
ATOM 1372 N N . VAL A 1 184 ? -80.267 -9.919 41.250 1.00 64.06 184 VAL A N 1
ATOM 1373 C CA . VAL A 1 184 ? -79.782 -8.573 40.892 1.00 64.06 184 VAL A CA 1
ATOM 1374 C C . VAL A 1 184 ? -78.556 -8.635 39.974 1.00 64.06 184 VAL A C 1
ATOM 1376 O O . VAL A 1 184 ? -78.380 -7.772 39.119 1.00 64.06 184 VAL A O 1
ATOM 1379 N N . TRP A 1 185 ? -77.723 -9.668 40.114 1.00 64.25 185 TRP A N 1
ATOM 1380 C CA . TRP A 1 185 ? -76.560 -9.911 39.260 1.00 64.25 185 TRP A CA 1
ATOM 1381 C C . TRP A 1 185 ? -76.826 -11.119 38.357 1.00 64.25 185 TRP A C 1
ATOM 1383 O O . TRP A 1 185 ? -76.525 -12.252 38.730 1.00 64.25 185 TRP A O 1
ATOM 1393 N N . ASN A 1 186 ? -77.392 -10.882 37.169 1.00 65.12 186 ASN A N 1
ATOM 1394 C CA . ASN A 1 186 ? -77.519 -11.911 36.133 1.00 65.12 186 ASN A CA 1
ATOM 1395 C C . ASN A 1 186 ? -76.468 -11.703 35.026 1.00 65.12 186 ASN A C 1
ATOM 1397 O O . ASN A 1 186 ? -76.041 -10.580 34.768 1.00 65.12 186 ASN A O 1
ATOM 1401 N N . GLU A 1 187 ? -76.046 -12.779 34.355 1.00 59.06 187 GLU A N 1
ATOM 1402 C CA . GLU A 1 187 ? -74.971 -12.750 33.340 1.00 59.06 187 GLU A CA 1
ATOM 1403 C C . GLU A 1 187 ? -75.288 -11.880 32.106 1.00 59.06 187 GLU A C 1
ATOM 1405 O O . GLU A 1 187 ? -74.396 -11.576 31.318 1.00 59.06 187 GLU A O 1
ATOM 1410 N N . SER A 1 188 ? -76.545 -11.456 31.935 1.00 59.94 188 SER A N 1
ATOM 1411 C CA . SER A 1 188 ? -77.026 -10.701 30.769 1.00 59.94 188 SER A CA 1
ATOM 1412 C C . SER A 1 188 ? -77.410 -9.244 31.053 1.00 59.94 188 SER A C 1
ATOM 1414 O O . SER A 1 188 ? -77.737 -8.512 30.121 1.00 59.94 188 SER A O 1
ATOM 1416 N N . SER A 1 189 ? -77.396 -8.807 32.314 1.00 63.09 189 SER A N 1
ATOM 1417 C CA . SER A 1 189 ? -77.878 -7.491 32.726 1.00 63.09 189 SER A CA 1
ATOM 1418 C C . SER A 1 189 ? -77.138 -7.044 33.980 1.00 63.09 189 SER A C 1
ATOM 1420 O O . SER A 1 189 ? -77.323 -7.594 35.065 1.00 63.09 189 SER A O 1
ATOM 1422 N N . PHE A 1 190 ? -76.298 -6.023 33.825 1.00 63.06 190 PHE A N 1
ATOM 1423 C CA . PHE A 1 190 ? -75.614 -5.394 34.948 1.00 63.06 190 PHE A CA 1
ATOM 1424 C C . PHE A 1 190 ? -76.613 -4.546 35.747 1.00 63.06 190 PHE A C 1
ATOM 1426 O O . PHE A 1 190 ? -77.429 -3.844 35.138 1.00 63.06 190 PHE A O 1
ATOM 1433 N N . PRO A 1 191 ? -76.576 -4.590 37.087 1.00 69.81 191 PRO A N 1
ATOM 1434 C CA . PRO A 1 191 ? -77.524 -3.851 37.907 1.00 69.81 191 PRO A CA 1
ATOM 1435 C C . PRO A 1 191 ? -77.329 -2.345 37.751 1.00 69.81 191 PRO A C 1
ATOM 1437 O O . PRO A 1 191 ? -76.204 -1.841 37.717 1.00 69.81 191 PRO A O 1
ATOM 1440 N N . THR A 1 192 ? -78.438 -1.612 37.673 1.00 68.44 192 THR A N 1
ATOM 1441 C CA . THR A 1 192 ? -78.401 -0.148 37.658 1.00 68.44 192 THR A CA 1
ATOM 1442 C C . THR A 1 192 ? -78.229 0.397 39.078 1.00 68.44 192 THR A C 1
ATOM 1444 O O . THR A 1 192 ? -78.481 -0.296 40.063 1.00 68.44 192 THR A O 1
ATOM 1447 N N . VAL A 1 193 ? -77.819 1.663 39.213 1.00 62.94 193 VAL A N 1
ATOM 1448 C CA . VAL A 1 193 ? -77.624 2.327 40.522 1.00 62.94 193 VAL A CA 1
ATOM 1449 C C . VAL A 1 193 ? -78.886 2.255 41.399 1.00 62.94 193 VAL A C 1
ATOM 1451 O O . VAL A 1 193 ? -78.789 2.117 42.615 1.00 62.94 193 VAL A O 1
ATOM 1454 N N . VAL A 1 194 ? -80.071 2.258 40.778 1.00 67.12 194 VAL A N 1
ATOM 1455 C CA . VAL A 1 194 ? -81.371 2.128 41.458 1.00 67.12 194 VAL A CA 1
ATOM 1456 C C . VAL A 1 194 ? -81.580 0.724 42.039 1.00 67.12 194 VAL A C 1
ATOM 1458 O O . VAL A 1 194 ? -82.208 0.573 43.085 1.00 67.12 194 VAL A O 1
ATOM 1461 N N . ASP A 1 195 ? -81.039 -0.311 41.397 1.00 65.62 195 ASP A N 1
ATOM 1462 C CA . ASP A 1 195 ? -81.142 -1.695 41.871 1.00 65.62 195 ASP A CA 1
ATOM 1463 C C . ASP A 1 195 ? -80.152 -1.975 43.003 1.00 65.62 195 ASP A C 1
ATOM 1465 O O . ASP A 1 195 ? -80.483 -2.682 43.952 1.00 65.62 195 ASP A O 1
ATOM 1469 N N . LEU A 1 196 ? -78.977 -1.341 42.960 1.00 68.62 196 LEU A N 1
ATOM 1470 C CA . LEU A 1 196 ? -78.005 -1.377 44.054 1.00 68.62 196 LEU A CA 1
ATOM 1471 C C . LEU A 1 196 ? -78.510 -0.634 45.301 1.00 68.62 196 LEU A C 1
ATOM 1473 O O . LEU A 1 196 ? -78.240 -1.067 46.418 1.00 68.62 196 LEU A O 1
ATOM 1477 N N . GLN A 1 197 ? -79.300 0.431 45.132 1.00 67.19 197 GLN A N 1
ATOM 1478 C CA . GLN A 1 197 ? -79.891 1.173 46.252 1.00 67.19 197 GLN A CA 1
ATOM 1479 C C . GLN A 1 197 ? -80.876 0.323 47.074 1.00 67.19 197 GLN A C 1
ATOM 1481 O O . GLN A 1 197 ? -80.987 0.505 48.282 1.00 67.19 197 GLN A O 1
ATOM 1486 N N . LYS A 1 198 ? -81.546 -0.654 46.450 1.00 65.00 198 LYS A N 1
ATOM 1487 C CA . LYS A 1 198 ? -82.480 -1.571 47.130 1.00 65.00 198 LYS A CA 1
ATOM 1488 C C . LYS A 1 198 ? -81.782 -2.621 48.005 1.00 65.00 198 LYS A C 1
ATOM 1490 O O . LYS A 1 198 ? -82.425 -3.204 48.869 1.00 65.00 198 LYS A O 1
ATOM 1495 N N . LEU A 1 199 ? -80.489 -2.864 47.783 1.00 65.69 199 LEU A N 1
ATOM 1496 C CA . LEU A 1 199 ? -79.658 -3.789 48.568 1.00 65.69 199 LEU A CA 1
ATOM 1497 C C . LEU A 1 199 ? -78.994 -3.122 49.782 1.00 65.69 199 LEU A C 1
ATOM 1499 O O . LEU A 1 199 ? -78.354 -3.810 50.572 1.00 65.69 199 LEU A O 1
ATOM 1503 N N . ALA A 1 200 ? -79.121 -1.802 49.933 1.00 59.84 200 ALA A N 1
ATOM 1504 C CA . ALA A 1 200 ? -78.546 -1.044 51.037 1.00 59.84 200 ALA A CA 1
ATOM 1505 C C . ALA A 1 200 ? -79.649 -0.556 51.993 1.00 59.84 200 ALA A C 1
ATOM 1507 O O . ALA A 1 200 ? -79.980 0.633 51.977 1.00 59.84 200 ALA A O 1
ATOM 1508 N N . PRO A 1 201 ? -80.243 -1.425 52.832 1.00 55.81 201 PRO A N 1
ATOM 1509 C CA . PRO A 1 201 ? -81.141 -0.941 53.867 1.00 55.81 201 PRO A CA 1
ATOM 1510 C C . PRO A 1 201 ? -80.324 -0.129 54.886 1.00 55.81 201 PRO A C 1
ATOM 1512 O O . PRO A 1 201 ? -79.407 -0.647 55.522 1.00 55.81 201 PRO A O 1
ATOM 1515 N N . GLY A 1 202 ? -80.636 1.164 55.011 1.00 59.56 202 GLY A N 1
ATOM 1516 C CA . GLY A 1 202 ? -80.252 1.982 56.167 1.00 59.56 202 GLY A CA 1
ATOM 1517 C C . GLY A 1 202 ? -78.949 2.793 56.106 1.00 59.56 202 GLY A C 1
ATOM 1518 O O . GLY A 1 202 ? -78.586 3.363 57.127 1.00 59.56 202 GLY A O 1
ATOM 1519 N N . ILE A 1 203 ? -78.243 2.898 54.969 1.00 51.47 203 ILE A N 1
ATOM 1520 C CA . ILE A 1 203 ? -77.035 3.764 54.866 1.00 51.47 203 ILE A CA 1
ATOM 1521 C C . ILE A 1 203 ? -77.333 5.134 54.221 1.00 51.47 203 ILE A C 1
ATOM 1523 O O . ILE A 1 203 ? -76.562 6.072 54.392 1.00 51.47 203 ILE A O 1
ATOM 1527 N N . LEU A 1 204 ? -78.449 5.289 53.501 1.00 51.25 204 LEU A N 1
ATOM 1528 C CA . LEU A 1 204 ? -78.729 6.501 52.710 1.00 51.25 204 LEU A CA 1
ATOM 1529 C C . LEU A 1 204 ? -79.814 7.427 53.282 1.00 51.25 204 LEU A C 1
ATOM 1531 O O . LEU A 1 204 ? -80.156 8.408 52.628 1.00 51.25 204 LEU A O 1
ATOM 1535 N N . ASP A 1 205 ? -80.310 7.177 54.494 1.00 51.22 205 ASP A N 1
ATOM 1536 C CA . ASP A 1 205 ? -81.267 8.080 55.159 1.00 51.22 205 ASP A CA 1
ATOM 1537 C C . ASP A 1 205 ? -80.587 9.255 55.899 1.00 51.22 205 ASP A C 1
ATOM 1539 O O . ASP A 1 205 ? -81.234 9.967 56.667 1.00 51.22 205 ASP A O 1
ATOM 1543 N N . GLU A 1 206 ? -79.296 9.516 55.651 1.00 49.88 206 GLU A N 1
ATOM 1544 C CA . GLU A 1 206 ? -78.674 10.794 56.016 1.00 49.88 206 GLU A CA 1
ATOM 1545 C C . GLU A 1 206 ? -78.816 11.804 54.860 1.00 49.88 206 GLU A C 1
ATOM 1547 O O . GLU A 1 206 ? -78.265 11.588 53.774 1.00 49.88 206 GLU A O 1
ATOM 1552 N N . PRO A 1 207 ? -79.530 12.933 55.045 1.00 44.06 207 PRO A N 1
ATOM 1553 C CA . PRO A 1 207 ? -79.612 13.956 54.014 1.00 44.06 207 PRO A CA 1
ATOM 1554 C C . PRO A 1 207 ? -78.233 14.595 53.804 1.00 44.06 207 PRO A C 1
ATOM 1556 O O . PRO A 1 207 ? -77.689 15.237 54.699 1.00 44.06 207 PRO A O 1
ATOM 1559 N N . MET A 1 208 ? -77.687 14.470 52.588 1.00 47.22 208 MET A N 1
ATOM 1560 C CA . MET A 1 208 ? -76.528 15.240 52.124 1.00 47.22 208 MET A CA 1
ATOM 1561 C C . MET A 1 208 ? -76.879 16.732 52.000 1.00 47.22 208 MET A C 1
ATOM 1563 O O . MET A 1 208 ? -77.071 17.258 50.903 1.00 47.22 208 MET A O 1
ATOM 1567 N N . GLN A 1 209 ? -76.960 17.432 53.124 1.00 51.12 209 GLN A N 1
ATOM 1568 C CA . GLN A 1 209 ? -76.914 18.887 53.183 1.00 51.12 209 GLN A CA 1
ATOM 1569 C C . GLN A 1 209 ? -75.657 19.284 53.962 1.00 51.12 209 GLN A C 1
ATOM 1571 O O . GLN A 1 209 ? -75.380 18.729 55.014 1.00 51.12 209 GLN A O 1
ATOM 1576 N N . GLU A 1 210 ? -74.905 20.237 53.402 1.00 50.78 210 GLU A N 1
ATOM 1577 C CA . GLU A 1 210 ? -73.708 20.882 53.974 1.00 50.78 210 GLU A CA 1
ATOM 1578 C C . GLU A 1 210 ? -72.343 20.205 53.743 1.00 50.78 210 GLU A C 1
ATOM 1580 O O . GLU A 1 210 ? -71.621 19.856 54.670 1.00 50.78 210 GLU A O 1
ATOM 1585 N N . ARG A 1 211 ? -71.899 20.148 52.478 1.00 47.06 211 ARG A N 1
ATOM 1586 C CA . ARG A 1 211 ? -70.462 20.290 52.131 1.00 47.06 211 ARG A CA 1
ATOM 1587 C C . ARG A 1 211 ? -70.237 21.171 50.897 1.00 47.06 211 ARG A C 1
ATOM 1589 O O . ARG A 1 211 ? -69.439 20.863 50.019 1.00 47.06 211 ARG A O 1
ATOM 1596 N N . GLN A 1 212 ? -70.950 22.291 50.832 1.00 49.53 212 GLN A N 1
ATOM 1597 C CA . GLN A 1 212 ? -70.547 23.448 50.035 1.00 49.53 212 GLN A CA 1
ATOM 1598 C C . GLN A 1 212 ? -70.539 24.654 50.967 1.00 49.53 212 GLN A C 1
ATOM 1600 O O . GLN A 1 212 ? -71.568 25.302 51.102 1.00 49.53 212 GLN A O 1
ATOM 1605 N N . GLN A 1 213 ? -69.406 24.871 51.644 1.00 41.12 213 GLN A N 1
ATOM 1606 C CA . GLN A 1 213 ? -68.882 26.139 52.189 1.00 41.12 213 GLN A CA 1
ATOM 1607 C C . GLN A 1 213 ? -67.965 25.849 53.388 1.00 41.12 213 GLN A C 1
ATOM 1609 O O . GLN A 1 213 ? -68.424 25.807 54.524 1.00 41.12 213 GLN A O 1
ATOM 1614 N N . ALA A 1 214 ? -66.679 25.631 53.105 1.00 38.00 214 ALA A N 1
ATOM 1615 C CA . ALA A 1 214 ? -65.523 26.028 53.918 1.00 38.00 214 ALA A CA 1
ATOM 1616 C C . ALA A 1 214 ? -64.247 25.659 53.153 1.00 38.00 214 ALA A C 1
ATOM 1618 O O . ALA A 1 214 ? -64.038 24.447 52.918 1.00 38.00 214 ALA A O 1
#

Radius of gyration: 72.72 Å; chains: 1; bounding box: 158×44×158 Å

Sequence (214 aa):
MISLVVLASGALLATGAAFGGPWIIRAGIAVAVLAGLGAVLIAWREVEARVTAQREASRVELRETTGRLTGKLQEDRQVNREVLDVLSGRNQASQERVAELRRTIAELQAALSTERGNQATLKQHNADLATQNAELRAALEAVQAELAALLASDDAEVLALPRRAQVDPTAVSEWDALPDPRAVWNESSFPTVVDLQKLAPGILDEPMQERQQA